Protein AF-A0ABC9Z1T9-F1 (afdb_monomer)

Secondary structure (DSSP, 8-state):
-EEEEEEETTEEEEEPHHHHHHTT--HHHHHHHHHHHTHHHHHHHHHH--TTSGGG-EEEE-TTS-S-GGGGGGSTTHHHHHHHHHTS-EEEE--BTTEEEEEE-S-HHHHHHHHHHHHHHHHH-SSB-----EEE-TTS-EEE----TTSTTHHHHHHHHHHHHHHHHHHHHHHHHHTTS-------S--EEEEEPPP-

Sequence (200 aa):
METLVVDHPTSMQRVHPSQLAEWGVDAETVYATARADLTGLALDSVARYDPGAKGGLLHIPDTDGNQYAGALPLVDGWLAGIGRKAGARPIVFVAENVGVLAGAEFSEQHVLHLVNAARERFDNAVREVSPVPYTLDDAGRLVPYRVPRNHLAWKEIRAAEALLTANVYGQQYGYLRGSRSTYYGFRQPVSWLSGLRTRP

Structure (mmCIF, N/CA/C/O backbone):
data_AF-A0ABC9Z1T9-F1
#
_entry.id   AF-A0ABC9Z1T9-F1
#
loop_
_atom_site.group_PDB
_atom_site.id
_atom_site.type_symbol
_atom_site.label_atom_id
_atom_site.label_alt_id
_atom_site.label_comp_id
_atom_site.label_asym_id
_atom_site.label_entity_id
_atom_site.label_seq_id
_atom_site.pdbx_PDB_ins_code
_atom_site.Cartn_x
_atom_site.Cartn_y
_atom_site.Cartn_z
_atom_site.occupancy
_atom_site.B_iso_or_equiv
_atom_site.auth_seq_id
_atom_site.auth_comp_id
_atom_site.auth_asym_id
_atom_site.auth_atom_id
_atom_site.pdbx_PDB_model_num
ATOM 1 N N . MET A 1 1 ? -1.258 -8.826 12.713 1.00 51.34 1 MET A N 1
ATOM 2 C CA . MET A 1 1 ? -2.533 -8.817 13.456 1.00 51.34 1 MET A CA 1
ATOM 3 C C . MET A 1 1 ? -3.226 -7.502 13.133 1.00 5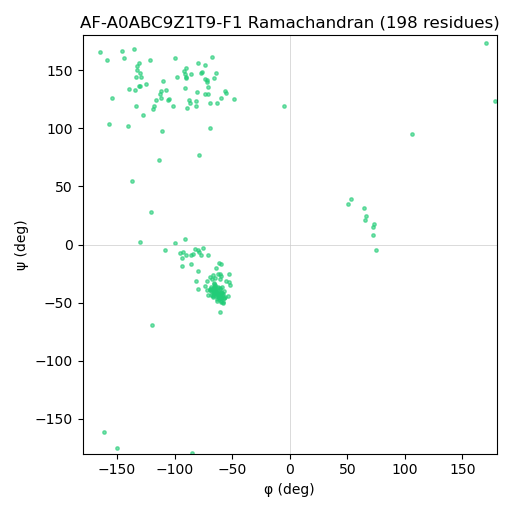1.34 1 MET A C 1
ATOM 5 O O . MET A 1 1 ? -2.529 -6.500 13.012 1.00 51.34 1 MET A O 1
ATOM 9 N N . GLU A 1 2 ? -4.526 -7.542 12.860 1.00 65.25 2 GLU A N 1
ATOM 10 C CA . GLU A 1 2 ? -5.374 -6.370 12.594 1.00 65.25 2 GLU A CA 1
ATOM 11 C C . GLU A 1 2 ? -5.973 -5.868 13.922 1.00 65.25 2 GLU A C 1
ATOM 13 O O . GLU A 1 2 ? -6.122 -6.637 14.872 1.00 65.25 2 GLU A O 1
ATOM 18 N N . THR A 1 3 ? -6.263 -4.576 14.025 1.00 69.31 3 THR A N 1
ATOM 19 C CA . THR A 1 3 ? -6.855 -3.890 15.181 1.00 69.31 3 THR A CA 1
ATOM 20 C C . THR A 1 3 ? -8.032 -3.044 14.729 1.00 69.31 3 THR A C 1
ATOM 22 O O . THR A 1 3 ? -7.989 -2.295 13.763 1.00 69.31 3 THR A O 1
ATOM 25 N N . LEU A 1 4 ? -9.100 -3.113 15.501 1.00 72.56 4 LEU A N 1
ATOM 26 C CA . LEU A 1 4 ? -10.292 -2.330 15.238 1.00 72.56 4 LEU A CA 1
ATOM 27 C C . LEU A 1 4 ? -10.215 -0.988 15.952 1.00 72.56 4 LEU A C 1
ATOM 29 O O . LEU A 1 4 ? -9.714 -0.892 17.080 1.00 72.56 4 LEU A O 1
ATOM 33 N N . VAL A 1 5 ? -10.727 0.040 15.287 1.00 74.00 5 VAL A N 1
ATOM 34 C CA . VAL A 1 5 ? -10.932 1.370 15.852 1.00 74.00 5 VAL A CA 1
ATOM 35 C C . VAL A 1 5 ? -12.386 1.751 15.664 1.00 74.00 5 VAL A C 1
ATOM 37 O O . VAL A 1 5 ? -12.978 1.506 14.619 1.00 74.00 5 VAL A O 1
ATOM 40 N N . VAL A 1 6 ? -12.964 2.351 16.693 1.00 76.94 6 VAL A N 1
ATOM 41 C CA . VAL A 1 6 ? -14.268 2.998 16.601 1.00 76.94 6 VAL A CA 1
ATOM 42 C C . VAL A 1 6 ? -14.062 4.490 16.785 1.00 76.94 6 VAL A C 1
ATOM 44 O O . VAL A 1 6 ? -13.408 4.921 17.743 1.00 76.94 6 VAL A O 1
ATOM 47 N N . ASP A 1 7 ? -14.630 5.254 15.859 1.00 76.25 7 ASP A N 1
ATOM 48 C CA . ASP A 1 7 ? -14.704 6.703 15.954 1.00 76.25 7 ASP A CA 1
ATOM 49 C C . ASP A 1 7 ? -15.873 7.103 16.840 1.00 76.25 7 ASP A C 1
ATOM 51 O O . ASP A 1 7 ? -17.030 6.773 16.580 1.00 76.25 7 ASP A O 1
ATOM 55 N N . HIS A 1 8 ? -15.557 7.866 17.875 1.00 74.94 8 HIS A N 1
ATOM 56 C CA . HIS A 1 8 ? -16.511 8.641 18.650 1.00 74.94 8 HIS A CA 1
ATOM 57 C C . HIS A 1 8 ? -16.472 10.099 18.178 1.00 74.94 8 HIS A C 1
ATOM 59 O O . HIS A 1 8 ? -15.458 10.538 17.632 1.00 74.94 8 HIS A O 1
ATOM 65 N N . PRO A 1 9 ? -17.515 10.908 18.449 1.00 73.00 9 PRO A N 1
ATOM 66 C CA . PRO A 1 9 ? -17.590 12.296 17.978 1.00 73.00 9 PRO A CA 1
ATOM 67 C C . PRO A 1 9 ? -16.376 13.174 18.316 1.00 73.00 9 PRO A C 1
ATOM 69 O O . PRO A 1 9 ? -16.122 14.164 17.637 1.00 73.00 9 PRO A O 1
ATOM 72 N N . THR A 1 10 ? -15.642 12.838 19.379 1.00 71.06 10 THR A N 1
ATOM 73 C CA . THR A 1 10 ? -14.489 13.606 19.869 1.00 71.06 10 THR A CA 1
ATOM 74 C C . THR A 1 10 ? -13.238 12.761 20.108 1.00 71.06 10 THR A C 1
ATOM 76 O O . THR A 1 10 ? -12.237 13.287 20.594 1.00 71.06 10 THR A O 1
ATOM 79 N N . SER A 1 11 ? -13.267 11.454 19.830 1.00 72.31 11 SER A N 1
ATOM 80 C CA . SER A 1 11 ? -12.132 10.575 20.135 1.00 72.31 11 SER A CA 1
ATOM 81 C C . SER A 1 11 ? -12.130 9.298 19.306 1.00 72.31 11 SER A C 1
ATOM 83 O O . SER A 1 11 ? -13.164 8.860 18.825 1.00 72.31 11 SER A O 1
ATOM 85 N N . MET A 1 12 ? -10.965 8.669 19.191 1.00 74.50 12 MET A N 1
ATOM 86 C CA . MET A 1 12 ? -10.821 7.343 18.596 1.00 74.50 12 MET A CA 1
ATOM 87 C C . MET A 1 12 ? -10.539 6.315 19.685 1.00 74.50 12 MET A C 1
ATOM 89 O O . MET A 1 12 ? -9.648 6.511 20.520 1.00 74.50 12 MET A O 1
ATOM 93 N N . GLN A 1 13 ? -11.243 5.188 19.653 1.00 78.12 13 GLN A N 1
ATOM 94 C CA . GLN A 1 13 ? -11.043 4.095 20.596 1.00 78.12 13 GLN A CA 1
ATOM 95 C C . GLN A 1 13 ? -10.561 2.839 19.875 1.00 78.12 13 GLN A C 1
ATOM 97 O O . GLN A 1 13 ? -11.238 2.310 19.001 1.00 78.12 13 GLN A O 1
ATOM 102 N N . ARG A 1 14 ? -9.415 2.299 20.305 1.00 76.19 14 ARG A N 1
ATOM 103 C CA . ARG A 1 14 ? -9.002 0.942 19.924 1.00 76.19 14 ARG A CA 1
ATOM 104 C C . ARG A 1 14 ? -9.895 -0.082 20.614 1.00 76.19 14 ARG A C 1
ATOM 106 O O . ARG A 1 14 ? -10.022 -0.043 21.838 1.00 76.19 14 ARG A O 1
ATOM 113 N N . VAL A 1 15 ? -10.441 -1.014 19.845 1.00 76.75 15 VAL A N 1
ATOM 114 C CA . VAL A 1 15 ? -11.305 -2.074 20.365 1.00 76.75 15 VAL A CA 1
ATOM 115 C C . VAL A 1 15 ? -10.454 -3.257 20.812 1.00 76.75 15 VAL A C 1
ATOM 117 O O . VAL A 1 15 ? -9.644 -3.791 20.050 1.00 76.75 15 VAL A O 1
ATOM 120 N N . HIS A 1 16 ? -10.624 -3.660 22.069 1.00 79.06 16 HIS A N 1
ATOM 121 C CA . HIS A 1 16 ? -10.032 -4.889 22.592 1.00 79.06 16 HIS A CA 1
ATOM 122 C C . HIS A 1 16 ? -10.953 -6.085 22.287 1.00 79.06 16 HIS A C 1
ATOM 124 O O . HIS A 1 16 ? -12.170 -5.919 22.353 1.00 79.06 16 HIS A O 1
ATOM 130 N N . PRO A 1 17 ? -10.435 -7.304 22.029 1.00 74.94 17 PRO A N 1
ATOM 131 C CA . PRO A 1 17 ? -11.278 -8.472 21.751 1.00 74.94 17 PRO A CA 1
ATOM 132 C C . PRO A 1 17 ? -12.370 -8.747 22.798 1.00 74.94 17 PRO A C 1
ATOM 134 O O . PRO A 1 17 ? -13.454 -9.196 22.447 1.00 74.94 17 PRO A O 1
ATOM 137 N N . SER A 1 18 ? -12.127 -8.428 24.074 1.00 77.06 18 SER A N 1
ATOM 138 C CA . SER A 1 18 ? -13.144 -8.566 25.131 1.00 77.06 18 SER A CA 1
ATOM 139 C C . SER A 1 18 ? -14.353 -7.639 24.946 1.00 77.06 18 SER A C 1
ATOM 141 O O . SER A 1 18 ? -15.452 -8.013 25.330 1.00 77.06 18 SER A O 1
ATOM 143 N N . GLN A 1 19 ? -14.179 -6.471 24.320 1.00 79.19 19 GLN A N 1
ATOM 144 C CA . GLN A 1 19 ? -15.278 -5.537 24.043 1.00 79.19 19 GLN A CA 1
ATOM 145 C C . GLN A 1 19 ? -16.198 -6.055 22.935 1.00 79.19 19 GLN A C 1
ATOM 147 O O . GLN A 1 19 ? -17.398 -5.820 22.979 1.00 79.19 19 GLN A O 1
ATOM 152 N N . LEU A 1 20 ? -15.661 -6.816 21.974 1.00 82.19 20 LEU A N 1
ATOM 153 C CA . LEU A 1 20 ? -16.480 -7.474 20.950 1.00 82.19 20 LEU A CA 1
ATOM 154 C C . LEU A 1 20 ? -17.423 -8.505 21.579 1.00 82.19 20 LEU A C 1
ATOM 156 O O . LEU A 1 20 ? -18.600 -8.561 21.233 1.00 82.19 20 LEU A O 1
ATOM 160 N N . ALA A 1 21 ? -16.919 -9.260 22.562 1.00 80.12 21 ALA A N 1
ATOM 161 C CA . ALA A 1 21 ? -17.731 -10.197 23.331 1.00 80.12 21 ALA A CA 1
ATOM 162 C C . ALA A 1 21 ? -18.816 -9.479 24.155 1.00 80.12 21 ALA A C 1
ATOM 164 O O . ALA A 1 21 ? -19.952 -9.942 24.183 1.00 80.12 21 ALA A O 1
ATOM 165 N N . GLU A 1 22 ? -18.498 -8.336 24.775 1.00 83.94 22 GLU A N 1
ATOM 166 C CA . GLU A 1 22 ? -19.478 -7.500 25.491 1.00 83.94 22 GLU A CA 1
ATOM 167 C C . GLU A 1 22 ? -20.579 -6.960 24.566 1.00 83.94 22 GLU A C 1
ATOM 169 O O . GLU A 1 22 ? -21.743 -6.904 24.956 1.00 83.94 22 GLU A O 1
ATOM 174 N N . TRP A 1 23 ? -20.228 -6.596 23.332 1.00 84.81 23 TRP A N 1
ATOM 175 C CA . TRP A 1 23 ? -21.175 -6.144 22.308 1.00 84.81 23 TRP A CA 1
ATOM 176 C C . TRP A 1 23 ? -21.935 -7.293 21.631 1.00 84.81 23 TRP A C 1
ATOM 178 O O . TRP A 1 23 ? -22.844 -7.040 20.843 1.00 84.81 23 TRP A O 1
ATOM 188 N N . GLY A 1 24 ? -21.578 -8.548 21.923 1.00 84.44 24 GLY A N 1
ATOM 189 C CA . GLY A 1 24 ? -22.197 -9.729 21.324 1.00 84.44 24 GLY A CA 1
ATOM 190 C C . GLY A 1 24 ? -21.937 -9.869 19.822 1.00 84.44 24 GLY A C 1
ATOM 191 O O . GLY A 1 24 ? -22.737 -10.495 19.129 1.00 84.44 24 GLY A O 1
ATOM 192 N N . VAL A 1 25 ? -20.850 -9.283 19.310 1.00 85.88 25 VAL A N 1
ATOM 193 C CA . VAL A 1 25 ? -20.492 -9.316 17.885 1.00 85.88 25 VAL A CA 1
ATOM 194 C C . VAL A 1 25 ? -19.257 -10.171 17.641 1.00 85.88 25 VAL A C 1
ATOM 196 O O . VAL A 1 25 ? -18.287 -10.154 18.399 1.00 85.88 25 VAL A O 1
ATOM 199 N N . ASP A 1 26 ? -19.295 -10.919 16.545 1.00 85.75 26 ASP A N 1
ATOM 200 C CA . ASP A 1 26 ? -18.162 -11.700 16.070 1.00 85.75 26 ASP A CA 1
ATOM 201 C C . ASP A 1 26 ? -17.081 -10.789 15.456 1.00 85.75 26 ASP A C 1
ATOM 203 O O . ASP A 1 26 ? -17.368 -9.808 14.769 1.00 85.75 26 ASP A O 1
ATOM 207 N N . ALA A 1 27 ? -15.816 -11.134 15.696 1.00 81.38 27 ALA A N 1
ATOM 208 C CA . ALA A 1 27 ? -14.683 -10.366 15.205 1.00 81.38 27 ALA A CA 1
ATOM 209 C C . ALA A 1 27 ? -14.598 -10.362 13.674 1.00 81.38 27 ALA A C 1
ATOM 211 O O . ALA A 1 27 ? -14.287 -9.320 13.101 1.00 81.38 27 ALA A O 1
ATOM 212 N N . GLU A 1 28 ? -14.884 -11.484 13.007 1.00 84.06 28 GLU A N 1
ATOM 213 C CA . GLU A 1 28 ? -14.819 -11.577 11.544 1.00 84.06 28 GLU A CA 1
ATOM 214 C C . GLU A 1 28 ? -15.810 -10.612 10.881 1.00 84.06 28 GLU A C 1
ATOM 216 O O . GLU A 1 28 ? -15.429 -9.836 10.005 1.00 84.06 28 GLU A O 1
ATOM 221 N N . THR A 1 29 ? -17.043 -10.569 11.379 1.00 84.94 29 THR A N 1
ATOM 222 C CA . THR A 1 29 ? -18.105 -9.647 10.956 1.00 84.94 29 THR A CA 1
ATOM 223 C C . THR A 1 29 ? -17.682 -8.188 11.121 1.00 84.94 29 THR A C 1
ATOM 225 O O . THR A 1 29 ? -17.911 -7.349 10.246 1.00 84.94 29 THR A O 1
ATOM 228 N N . VAL A 1 30 ? -17.035 -7.871 12.240 1.00 85.00 30 VAL A N 1
ATOM 229 C CA . VAL A 1 30 ? -16.601 -6.512 12.576 1.00 85.00 30 VAL A CA 1
ATOM 230 C C . VAL A 1 30 ? -15.441 -6.075 11.671 1.00 85.00 30 VAL A C 1
ATOM 232 O O . VAL A 1 30 ? -15.485 -4.978 11.113 1.00 85.00 30 VAL A O 1
ATOM 235 N N . TYR A 1 31 ? -14.454 -6.942 11.422 1.00 84.69 31 TYR A N 1
ATOM 236 C CA . TYR A 1 31 ? -13.395 -6.676 10.438 1.00 84.69 31 TYR A CA 1
ATOM 237 C C . TYR A 1 31 ? -13.947 -6.550 9.014 1.00 84.69 31 TYR A C 1
ATOM 239 O O . TYR A 1 31 ? -13.559 -5.636 8.287 1.00 84.69 31 TYR A O 1
ATOM 247 N N . ALA A 1 32 ? -14.875 -7.423 8.616 1.00 85.50 32 ALA A N 1
ATOM 248 C CA . ALA A 1 32 ? -15.512 -7.363 7.304 1.00 85.50 32 ALA A CA 1
ATOM 249 C C . ALA A 1 32 ? -16.260 -6.039 7.103 1.00 85.50 32 ALA A C 1
ATOM 251 O O . ALA A 1 32 ? -16.126 -5.409 6.054 1.00 85.50 32 ALA A O 1
ATOM 252 N N . THR A 1 33 ? -16.979 -5.571 8.126 1.00 86.62 33 THR A N 1
ATOM 253 C CA . THR A 1 33 ? -17.688 -4.286 8.064 1.00 86.62 33 THR A CA 1
ATOM 254 C C . THR A 1 33 ? -16.713 -3.114 7.990 1.00 86.62 33 THR A C 1
ATOM 256 O O . THR A 1 33 ? -16.879 -2.232 7.154 1.00 86.62 33 THR A O 1
ATOM 259 N N . ALA A 1 34 ? -15.640 -3.136 8.784 1.00 85.12 34 ALA A N 1
ATOM 260 C CA . ALA A 1 34 ? -14.632 -2.082 8.744 1.00 85.12 34 ALA A CA 1
ATOM 261 C C . ALA A 1 34 ? -13.925 -1.991 7.376 1.00 85.12 34 ALA A C 1
ATOM 263 O O . ALA A 1 34 ? -13.635 -0.903 6.883 1.00 85.12 34 ALA A O 1
ATOM 264 N N . ARG A 1 35 ? -13.685 -3.128 6.710 1.00 86.06 35 ARG A N 1
ATOM 265 C CA . ARG A 1 35 ? -13.177 -3.145 5.326 1.00 86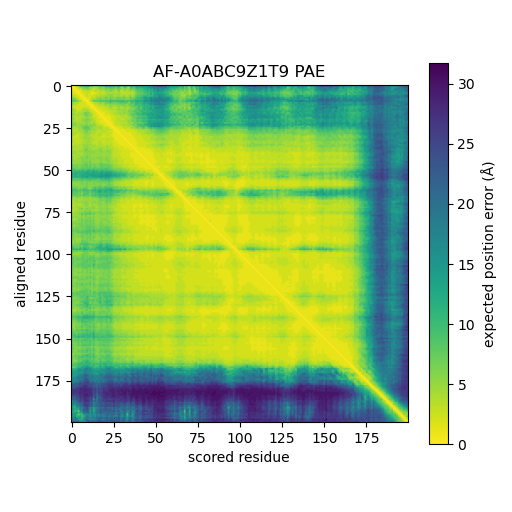.06 35 ARG A CA 1
ATOM 266 C C . ARG A 1 35 ? -14.222 -2.643 4.332 1.00 86.06 35 ARG A C 1
ATOM 268 O O . ARG A 1 35 ? -13.872 -1.922 3.399 1.00 86.06 35 ARG A O 1
ATOM 275 N N . ALA A 1 36 ? -15.495 -2.986 4.534 1.00 87.69 36 ALA A N 1
ATOM 276 C CA . ALA A 1 36 ? -16.587 -2.511 3.692 1.00 87.69 36 ALA A CA 1
ATOM 277 C C . ALA A 1 36 ? -16.709 -0.977 3.727 1.00 87.69 36 ALA A C 1
ATOM 279 O O . ALA A 1 36 ? -16.882 -0.371 2.665 1.00 87.69 36 ALA A O 1
ATOM 280 N N . ASP A 1 37 ? -16.505 -0.347 4.888 1.00 87.38 37 ASP A N 1
ATOM 281 C CA . ASP A 1 37 ? -16.503 1.116 5.054 1.00 87.38 37 ASP A CA 1
ATOM 282 C C . ASP A 1 37 ? -15.430 1.815 4.192 1.00 87.38 37 ASP A C 1
ATOM 284 O O . ASP A 1 37 ? -15.615 2.956 3.758 1.00 87.38 37 ASP A O 1
ATOM 288 N N . LEU A 1 38 ? -14.337 1.118 3.864 1.00 90.25 38 LEU A N 1
ATOM 289 C CA . LEU A 1 38 ? -13.256 1.623 3.011 1.00 90.25 38 LEU A CA 1
ATOM 290 C C . LEU A 1 38 ? -13.509 1.422 1.509 1.00 90.25 38 LEU A C 1
ATOM 292 O O . LEU A 1 38 ? -12.771 1.973 0.688 1.00 90.25 38 LEU A O 1
ATOM 296 N N . THR A 1 39 ? -14.549 0.678 1.118 1.00 91.25 39 THR A N 1
ATOM 297 C CA . THR A 1 39 ? -14.811 0.312 -0.289 1.00 91.25 39 THR A CA 1
ATOM 298 C C . THR A 1 39 ? -14.930 1.538 -1.191 1.00 91.25 39 THR A C 1
ATOM 300 O O . THR A 1 39 ? -14.403 1.540 -2.302 1.00 91.25 39 THR A O 1
ATOM 303 N N . GLY A 1 40 ? -15.579 2.605 -0.714 1.00 92.25 40 GLY A N 1
ATOM 304 C CA . GLY A 1 40 ? -15.721 3.848 -1.474 1.00 92.25 40 GLY A CA 1
ATOM 305 C C . GLY A 1 40 ? -14.367 4.467 -1.830 1.00 92.25 40 GLY A C 1
ATOM 306 O O . GLY A 1 40 ? -14.111 4.751 -2.999 1.00 92.25 40 GLY A O 1
ATOM 307 N N . LEU A 1 41 ? -13.474 4.600 -0.842 1.00 93.31 41 LEU A N 1
ATOM 308 C CA . LEU A 1 41 ? -12.115 5.113 -1.038 1.00 93.31 41 LEU A CA 1
ATOM 309 C C . LEU A 1 41 ? -11.273 4.169 -1.911 1.00 93.31 41 LEU A C 1
ATOM 311 O O . LEU A 1 41 ? -10.488 4.615 -2.751 1.00 93.31 41 LEU A O 1
ATOM 315 N N . ALA A 1 42 ? -11.448 2.858 -1.752 1.00 94.69 42 ALA A N 1
ATOM 316 C CA . ALA A 1 42 ? -10.751 1.863 -2.555 1.00 94.69 42 ALA A CA 1
ATOM 317 C C . ALA A 1 42 ? -11.127 1.965 -4.045 1.00 94.69 42 ALA A C 1
ATOM 319 O O . ALA A 1 42 ? -10.245 2.034 -4.901 1.00 94.69 42 ALA A O 1
ATOM 320 N N . LEU A 1 43 ? -12.421 2.027 -4.364 1.00 95.12 43 LEU A N 1
ATOM 321 C CA . LEU A 1 43 ? -12.905 2.151 -5.743 1.00 95.12 43 LEU A CA 1
ATOM 322 C C . LEU A 1 43 ? -12.454 3.461 -6.386 1.00 95.12 43 LEU A C 1
ATOM 324 O O . LEU A 1 43 ? -11.951 3.470 -7.510 1.00 95.12 43 LEU A O 1
ATOM 328 N N . ASP A 1 44 ? -12.608 4.562 -5.661 1.00 95.50 44 ASP A N 1
ATOM 329 C CA . ASP A 1 44 ? -12.227 5.883 -6.135 1.00 95.50 44 ASP A CA 1
ATOM 330 C C . ASP A 1 44 ? -10.704 6.000 -6.353 1.00 95.50 44 ASP A C 1
ATOM 332 O O . ASP A 1 44 ? -10.266 6.486 -7.397 1.00 95.50 44 ASP A O 1
ATOM 336 N N . SER A 1 45 ? -9.876 5.466 -5.453 1.00 95.44 45 SER A N 1
ATOM 337 C CA . SER A 1 45 ? -8.419 5.481 -5.636 1.00 95.44 45 SER A CA 1
ATOM 338 C C . SER A 1 45 ? -7.956 4.644 -6.834 1.00 95.44 45 SER A C 1
ATOM 340 O O . SER A 1 45 ? -7.098 5.096 -7.597 1.00 95.44 45 SER A O 1
ATOM 342 N N . VAL A 1 46 ? -8.568 3.481 -7.083 1.00 96.88 46 VAL A N 1
ATOM 343 C CA . VAL A 1 46 ? -8.326 2.692 -8.306 1.00 96.88 46 VAL A CA 1
ATOM 344 C C . VAL A 1 46 ? -8.772 3.464 -9.555 1.00 96.88 46 VAL A C 1
ATOM 346 O O . VAL A 1 46 ? -8.070 3.475 -10.574 1.00 96.88 46 VAL A O 1
ATOM 349 N N . ALA A 1 47 ? -9.908 4.161 -9.497 1.00 95.56 47 ALA A N 1
ATOM 350 C CA . ALA A 1 47 ? -10.399 4.986 -10.600 1.00 95.56 47 ALA A CA 1
ATOM 351 C C . ALA A 1 47 ? -9.468 6.172 -10.909 1.00 95.56 47 ALA A C 1
ATOM 353 O O . ALA A 1 47 ? -9.262 6.486 -12.082 1.00 95.56 47 ALA A O 1
ATOM 354 N N . ARG A 1 48 ? -8.839 6.773 -9.895 1.00 94.06 48 ARG A N 1
ATOM 355 C CA . ARG A 1 48 ? -7.869 7.872 -10.050 1.00 94.06 48 ARG A CA 1
ATOM 356 C C . ARG A 1 48 ? -6.467 7.427 -10.447 1.00 94.06 48 ARG A C 1
ATOM 358 O O . ARG A 1 48 ? -5.710 8.248 -10.955 1.00 94.06 48 ARG A O 1
ATOM 365 N N . TYR A 1 49 ? -6.094 6.175 -10.183 1.00 96.25 49 TYR A N 1
ATOM 366 C CA . TYR A 1 49 ? -4.748 5.703 -10.491 1.00 96.25 49 TYR A CA 1
ATOM 367 C C . TYR A 1 49 ? -4.459 5.825 -11.989 1.00 96.25 49 TYR A C 1
ATOM 369 O O . TYR A 1 49 ? -5.215 5.304 -12.799 1.00 96.25 49 TYR A O 1
ATOM 377 N N . ASP A 1 50 ? -3.380 6.490 -12.370 1.00 94.25 50 ASP A N 1
ATOM 378 C CA . ASP A 1 50 ? -2.955 6.585 -13.764 1.00 94.25 50 ASP A CA 1
ATOM 379 C C . ASP A 1 50 ? -1.486 6.145 -13.855 1.00 94.25 50 ASP A C 1
ATOM 381 O O . ASP A 1 50 ? -0.616 6.846 -13.333 1.00 94.25 50 ASP A O 1
ATOM 385 N N . PRO A 1 51 ? -1.198 4.994 -14.494 1.00 92.56 51 PRO A N 1
ATOM 386 C CA . PRO A 1 51 ? 0.161 4.495 -14.705 1.00 92.56 51 PRO A CA 1
ATOM 387 C C . PRO A 1 51 ? 1.094 5.487 -15.409 1.00 92.56 51 PRO A C 1
ATOM 389 O O . PRO A 1 51 ? 2.298 5.478 -15.153 1.00 92.56 51 PRO A O 1
ATOM 392 N N . GLY A 1 52 ? 0.556 6.333 -16.293 1.00 90.50 52 GLY A N 1
ATOM 393 C CA . GLY A 1 52 ? 1.324 7.318 -17.054 1.00 90.50 52 GLY A CA 1
ATOM 394 C C . GLY A 1 52 ? 1.537 8.639 -16.314 1.00 90.50 52 GLY A C 1
ATOM 395 O O . GLY A 1 52 ? 2.425 9.413 -16.674 1.00 90.50 52 GLY A O 1
ATOM 396 N N . ALA A 1 53 ? 0.759 8.910 -15.265 1.00 88.94 53 ALA A N 1
ATOM 397 C CA . ALA A 1 53 ? 0.856 10.149 -14.506 1.00 88.94 53 ALA A CA 1
ATOM 398 C C . ALA A 1 53 ? 1.812 10.019 -13.318 1.00 88.94 53 ALA A C 1
ATOM 400 O O . ALA A 1 53 ? 1.929 8.967 -12.694 1.00 88.94 53 ALA A O 1
ATOM 401 N N . LYS A 1 54 ? 2.466 11.133 -12.958 1.00 84.69 54 LYS A N 1
ATOM 402 C CA . LYS A 1 54 ? 3.267 11.270 -11.723 1.00 84.69 54 LYS A CA 1
ATOM 403 C C . LYS A 1 54 ? 4.294 10.142 -11.524 1.00 84.69 54 LYS A C 1
ATOM 405 O O . LYS A 1 54 ? 4.531 9.709 -10.402 1.00 84.69 54 LYS A O 1
ATOM 410 N N . GLY A 1 55 ? 4.877 9.646 -12.617 1.00 85.88 55 GLY A N 1
ATOM 411 C CA . GLY A 1 55 ? 5.826 8.534 -12.571 1.00 85.88 55 GLY A CA 1
ATOM 412 C C . GLY A 1 55 ? 5.205 7.219 -12.090 1.00 85.88 55 GLY A C 1
ATOM 413 O O . GLY A 1 55 ? 5.886 6.450 -11.423 1.00 85.88 55 GLY A O 1
ATOM 414 N N . GLY A 1 56 ? 3.920 6.968 -12.359 1.00 89.69 56 GLY A N 1
ATOM 415 C CA . GLY A 1 56 ? 3.243 5.722 -11.989 1.00 89.69 56 GLY A CA 1
ATOM 416 C C . GLY A 1 56 ? 2.967 5.565 -10.493 1.00 89.69 56 GLY A C 1
ATOM 417 O O . GLY A 1 56 ? 2.693 4.451 -10.038 1.00 89.69 56 GLY A O 1
ATOM 418 N N . LEU A 1 57 ? 3.069 6.663 -9.740 1.00 94.25 57 LEU A N 1
ATOM 419 C CA . LEU A 1 57 ? 2.940 6.724 -8.291 1.00 94.25 57 LEU A CA 1
ATOM 420 C C . LEU A 1 57 ? 1.591 7.326 -7.886 1.00 94.25 57 LEU A C 1
ATOM 422 O O . LEU A 1 57 ? 1.256 8.458 -8.243 1.00 94.25 57 LEU A O 1
ATOM 426 N N . LEU A 1 58 ? 0.846 6.599 -7.060 1.00 95.81 58 LEU A N 1
ATOM 427 C CA . LEU A 1 58 ? -0.344 7.084 -6.378 1.00 95.81 58 LEU A CA 1
ATOM 428 C C . LEU A 1 58 ? -0.029 7.323 -4.908 1.00 95.81 58 LEU A C 1
ATOM 430 O O . LEU A 1 58 ? 0.379 6.412 -4.195 1.00 95.81 58 LEU A O 1
ATOM 434 N N . HIS A 1 59 ? -0.281 8.541 -4.445 1.00 94.88 59 HIS A N 1
ATOM 435 C CA . HIS A 1 59 ? -0.290 8.859 -3.025 1.00 94.88 59 HIS A CA 1
ATOM 436 C C . HIS A 1 59 ? -1.720 9.176 -2.596 1.00 94.88 59 HIS A C 1
ATOM 438 O O . HIS A 1 59 ? -2.361 10.042 -3.198 1.00 94.88 59 HIS A O 1
ATOM 444 N N . ILE A 1 60 ? -2.203 8.478 -1.571 1.00 94.56 60 ILE A N 1
ATOM 445 C CA . ILE A 1 60 ? -3.526 8.677 -0.979 1.00 94.56 60 ILE A CA 1
ATOM 446 C C . ILE A 1 60 ? -3.299 9.262 0.421 1.00 94.56 60 ILE A C 1
ATOM 448 O O . ILE A 1 60 ? -2.967 8.506 1.337 1.00 94.56 60 ILE A O 1
ATOM 452 N N . PRO A 1 61 ? -3.396 10.595 0.576 1.00 91.69 61 PRO A N 1
ATOM 453 C CA . PRO A 1 61 ? -3.162 11.251 1.854 1.00 91.69 61 PRO A CA 1
ATOM 454 C C . PRO A 1 61 ? -4.354 11.079 2.799 1.00 91.69 61 PRO A C 1
ATOM 456 O O . PRO A 1 61 ? -5.511 11.085 2.377 1.00 91.69 61 PRO A O 1
ATOM 459 N N . ASP A 1 62 ? -4.049 11.013 4.086 1.00 87.44 62 ASP A N 1
ATOM 460 C CA . ASP A 1 62 ? -4.981 10.946 5.209 1.00 87.44 62 ASP A CA 1
ATOM 461 C C . ASP A 1 62 ? -4.494 11.876 6.328 1.00 87.44 62 ASP A C 1
ATOM 463 O O . ASP A 1 62 ? -4.224 11.470 7.457 1.00 87.44 62 ASP A O 1
ATOM 467 N N . THR A 1 63 ? -4.285 13.144 5.972 1.00 79.88 63 THR A N 1
ATOM 468 C CA . THR A 1 63 ? -3.677 14.162 6.841 1.00 79.88 63 THR A CA 1
ATOM 469 C C . THR A 1 63 ? -4.490 14.454 8.100 1.00 79.88 63 THR A C 1
ATOM 471 O O . THR A 1 63 ? -3.920 14.904 9.090 1.00 79.88 63 THR A O 1
ATOM 474 N N . ASP A 1 64 ? -5.803 14.221 8.068 1.00 78.56 64 ASP A N 1
ATOM 475 C CA . ASP A 1 64 ? -6.699 14.364 9.216 1.00 78.56 64 ASP A CA 1
ATOM 476 C C . ASP A 1 64 ? -6.940 13.040 9.964 1.00 78.56 64 ASP A C 1
ATOM 478 O O . ASP A 1 64 ? -7.528 13.058 11.044 1.00 78.56 64 ASP A O 1
ATOM 482 N N . GLY A 1 65 ? -6.452 11.913 9.432 1.00 74.44 65 GLY A N 1
ATOM 483 C CA . GLY A 1 65 ? -6.574 10.579 10.021 1.00 74.44 65 GLY A CA 1
ATOM 484 C C . GLY A 1 65 ? -7.980 9.978 9.950 1.00 74.44 65 GLY A C 1
ATOM 485 O O . GLY A 1 65 ? -8.220 8.948 10.575 1.00 74.44 65 GLY A O 1
ATOM 486 N N . ASN A 1 66 ? -8.911 10.608 9.229 1.00 78.94 66 ASN A N 1
ATOM 487 C CA . ASN A 1 66 ? -10.325 10.219 9.196 1.00 78.94 66 ASN A CA 1
ATOM 488 C C . ASN A 1 66 ? -10.667 9.269 8.040 1.00 78.94 66 ASN A C 1
ATOM 490 O O . ASN A 1 66 ? -11.782 8.739 7.974 1.00 78.94 66 ASN A O 1
ATOM 494 N N . GLN A 1 67 ? -9.753 9.098 7.084 1.00 81.69 67 GLN A N 1
ATOM 495 C CA . GLN A 1 67 ? -9.970 8.254 5.909 1.00 81.69 67 GLN A CA 1
ATOM 496 C C . GLN A 1 67 ? -9.448 6.833 6.107 1.00 81.69 67 GLN A C 1
ATOM 498 O O . GLN A 1 67 ? -9.853 5.938 5.366 1.00 81.69 67 GLN A O 1
ATOM 503 N N . TYR A 1 68 ? -8.565 6.624 7.086 1.00 84.00 68 TYR A N 1
ATOM 504 C CA . TYR A 1 68 ? -7.898 5.354 7.351 1.00 84.00 68 TYR A CA 1
ATOM 505 C C . TYR A 1 68 ? -7.194 4.801 6.104 1.00 84.00 68 TYR A C 1
ATOM 507 O O . TYR A 1 68 ? -7.191 3.595 5.849 1.00 84.00 68 TYR A O 1
ATOM 515 N N . ALA A 1 69 ? -6.572 5.676 5.306 1.00 89.06 69 ALA A N 1
ATOM 516 C CA . ALA A 1 69 ? -6.017 5.297 4.002 1.00 89.06 69 ALA A CA 1
ATOM 517 C C . ALA A 1 69 ? -4.931 4.210 4.115 1.00 89.06 69 ALA A C 1
ATOM 519 O O . ALA 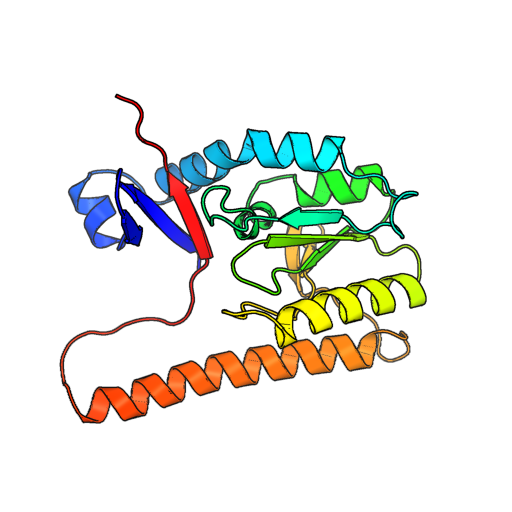A 1 69 ? -4.799 3.363 3.232 1.00 89.06 69 ALA A O 1
ATOM 520 N N . GLY A 1 70 ? -4.201 4.169 5.236 1.00 88.12 70 GLY A N 1
ATOM 521 C CA . GLY A 1 70 ? -3.223 3.118 5.541 1.00 88.12 70 GLY A CA 1
ATOM 522 C C . GLY A 1 70 ? -3.810 1.701 5.649 1.00 88.12 70 GLY A C 1
ATOM 523 O O . GLY A 1 70 ? -3.052 0.735 5.589 1.00 88.12 70 GLY A O 1
ATOM 524 N N . ALA A 1 71 ? -5.133 1.560 5.779 1.00 89.19 71 ALA A N 1
ATOM 525 C CA . ALA A 1 71 ? -5.839 0.279 5.831 1.00 89.19 71 ALA A CA 1
ATOM 526 C C . ALA A 1 71 ? -6.340 -0.208 4.461 1.00 89.19 71 ALA A C 1
ATOM 528 O O . ALA A 1 71 ? -6.768 -1.354 4.344 1.00 89.19 71 ALA A O 1
ATOM 529 N N . LEU A 1 72 ? -6.223 0.601 3.400 1.00 93.50 72 LEU A N 1
ATOM 530 C CA . LEU A 1 72 ? -6.580 0.197 2.033 1.00 93.50 72 LEU A CA 1
ATOM 531 C C . LEU A 1 72 ? -5.946 -1.127 1.559 1.00 93.50 72 LEU A C 1
ATOM 533 O O . LEU A 1 72 ? -6.642 -1.874 0.871 1.00 93.50 72 LEU A O 1
ATOM 537 N N . PRO A 1 73 ? -4.701 -1.497 1.939 1.00 93.62 73 PRO A N 1
ATOM 538 C CA . PRO A 1 73 ? -4.140 -2.808 1.598 1.00 93.62 73 PRO A CA 1
ATOM 539 C C . PRO A 1 73 ? -4.938 -4.011 2.123 1.00 93.62 73 PRO A C 1
ATOM 541 O O . PRO A 1 73 ? -4.713 -5.122 1.650 1.00 93.62 73 PRO A O 1
ATOM 544 N N . LEU A 1 74 ? -5.835 -3.808 3.095 1.00 90.00 74 LEU A N 1
ATOM 545 C CA . LEU A 1 74 ? -6.712 -4.837 3.661 1.00 90.00 74 LEU A CA 1
ATOM 546 C C . LEU A 1 74 ? -8.051 -4.956 2.917 1.00 90.00 74 LEU A C 1
ATOM 548 O O . LEU A 1 74 ? -8.818 -5.873 3.201 1.00 90.00 74 LEU A O 1
ATOM 552 N N . VAL A 1 75 ? -8.356 -4.033 2.000 1.00 92.44 75 VAL A N 1
ATOM 553 C CA . VAL A 1 75 ? -9.579 -4.079 1.195 1.00 92.44 75 VAL A CA 1
ATOM 554 C C . VAL A 1 75 ? -9.371 -5.032 0.025 1.00 92.44 75 VAL A C 1
ATOM 556 O O . VAL A 1 75 ? -8.512 -4.813 -0.837 1.00 92.44 75 VAL A O 1
ATOM 559 N N . ASP A 1 76 ? -10.188 -6.082 -0.020 1.00 90.06 76 ASP A N 1
ATOM 560 C CA . ASP A 1 76 ? -10.096 -7.117 -1.043 1.00 90.06 76 ASP A CA 1
ATOM 561 C C . ASP A 1 76 ? -10.171 -6.522 -2.455 1.00 90.06 76 ASP A C 1
ATOM 563 O O . ASP A 1 76 ? -11.037 -5.715 -2.797 1.00 90.06 76 ASP A O 1
ATOM 567 N N . GLY A 1 77 ? -9.220 -6.918 -3.299 1.00 93.38 77 GLY A N 1
ATOM 568 C CA . GLY A 1 77 ? -9.167 -6.499 -4.697 1.00 93.38 77 GLY A CA 1
ATOM 569 C C . GLY A 1 77 ? -8.691 -5.063 -4.947 1.00 93.38 77 GLY A C 1
ATOM 570 O O . GLY A 1 77 ? -8.484 -4.722 -6.113 1.00 93.38 77 GLY A O 1
ATOM 571 N N . TRP A 1 78 ? -8.446 -4.240 -3.919 1.00 96.75 78 TRP A N 1
ATOM 572 C CA . TRP A 1 78 ? -7.948 -2.870 -4.102 1.00 96.75 78 TRP A CA 1
ATOM 573 C C . TRP A 1 78 ? -6.582 -2.848 -4.802 1.00 96.75 78 TRP A C 1
ATOM 575 O O . TRP A 1 78 ? -6.451 -2.312 -5.906 1.00 96.75 78 TRP A O 1
ATOM 585 N N . LEU A 1 79 ? -5.577 -3.511 -4.218 1.00 97.69 79 LEU A N 1
ATOM 586 C CA . LEU A 1 79 ? -4.225 -3.542 -4.784 1.00 97.69 79 LEU A CA 1
ATOM 587 C C . LEU A 1 79 ? -4.191 -4.285 -6.131 1.00 97.69 79 LEU A C 1
ATOM 589 O O . LEU A 1 79 ? -3.476 -3.889 -7.051 1.00 97.69 79 LEU A O 1
ATOM 593 N N . 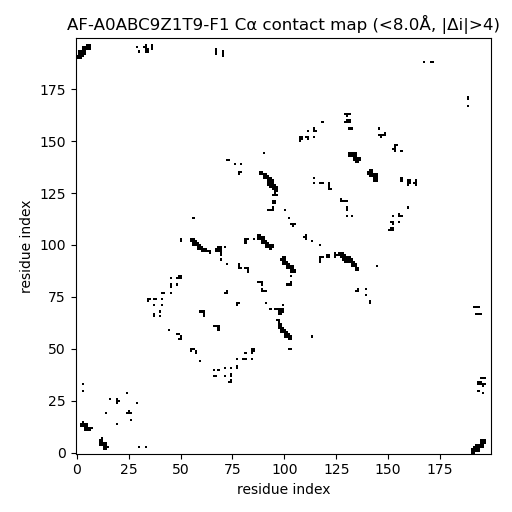ALA A 1 80 ? -5.031 -5.312 -6.291 1.00 97.56 80 ALA A N 1
ATOM 594 C CA . ALA A 1 80 ? -5.207 -6.004 -7.566 1.00 97.56 80 ALA A CA 1
ATOM 595 C C . ALA A 1 80 ? -5.819 -5.081 -8.634 1.00 97.56 80 ALA A C 1
ATOM 597 O O . ALA A 1 80 ? -5.468 -5.170 -9.807 1.00 97.56 80 ALA A O 1
ATOM 598 N N . GLY A 1 81 ? -6.718 -4.171 -8.249 1.00 97.19 81 GLY A N 1
ATOM 599 C CA . GLY A 1 81 ? -7.265 -3.124 -9.112 1.00 97.19 81 GLY A CA 1
ATOM 600 C C . GLY A 1 81 ? -6.185 -2.183 -9.642 1.00 97.19 81 GLY A C 1
ATOM 601 O O . GLY A 1 81 ? -6.144 -1.933 -10.847 1.00 97.19 81 GLY A O 1
ATOM 602 N N . ILE A 1 82 ? -5.270 -1.743 -8.772 1.00 97.94 82 ILE A N 1
ATOM 603 C CA . ILE A 1 82 ? -4.086 -0.961 -9.164 1.00 97.94 82 ILE A CA 1
ATOM 604 C C . ILE A 1 82 ? -3.243 -1.743 -10.179 1.00 97.94 82 ILE A C 1
ATOM 606 O O . ILE A 1 82 ? -2.960 -1.233 -11.262 1.00 97.94 82 ILE A O 1
ATOM 610 N N . GLY A 1 83 ? -2.923 -3.007 -9.881 1.00 97.31 83 GLY A N 1
ATOM 611 C CA . GLY A 1 83 ? -2.131 -3.868 -10.767 1.00 97.31 83 GLY A CA 1
ATOM 612 C C . GLY A 1 83 ? -2.778 -4.096 -12.134 1.00 97.31 83 GLY A C 1
ATOM 613 O O . GLY A 1 83 ? -2.120 -3.966 -13.164 1.00 97.31 83 GLY A O 1
ATOM 614 N N . ARG A 1 84 ? -4.094 -4.351 -12.169 1.00 97.25 84 ARG A N 1
ATOM 615 C CA . ARG A 1 84 ? -4.858 -4.502 -13.420 1.00 97.25 84 ARG A CA 1
ATOM 616 C C . ARG A 1 84 ? -4.798 -3.251 -14.286 1.00 97.25 84 ARG A C 1
ATOM 618 O O . ARG A 1 84 ? -4.661 -3.366 -15.498 1.00 97.25 84 ARG A O 1
ATOM 625 N N . LYS A 1 85 ? -4.893 -2.070 -13.677 1.00 96.38 85 LYS A N 1
ATOM 626 C CA . LYS A 1 85 ? -4.837 -0.801 -14.406 1.00 96.38 85 LYS A CA 1
ATOM 627 C C . LYS A 1 85 ? -3.423 -0.474 -14.889 1.00 96.38 85 LYS A C 1
ATOM 629 O O . LYS A 1 85 ? -3.272 0.053 -15.982 1.00 96.38 85 LYS A O 1
ATOM 634 N N . ALA A 1 86 ? -2.408 -0.830 -14.101 1.00 96.38 86 ALA A N 1
ATOM 635 C CA . ALA A 1 86 ? -0.999 -0.760 -14.483 1.00 96.38 86 ALA A CA 1
ATOM 636 C C . ALA A 1 86 ? -0.611 -1.756 -15.585 1.00 96.38 86 ALA A C 1
ATOM 638 O O . ALA A 1 86 ? 0.332 -1.498 -16.325 1.00 96.38 86 ALA A O 1
ATOM 639 N N . GLY A 1 87 ? -1.281 -2.909 -15.664 1.00 96.56 87 GLY A N 1
ATOM 640 C CA . GLY A 1 87 ? -0.800 -4.038 -16.462 1.00 96.56 87 GLY A CA 1
ATOM 641 C C . GLY A 1 87 ? 0.512 -4.631 -15.928 1.00 96.56 87 GLY A C 1
ATOM 642 O O . GLY A 1 87 ? 1.238 -5.278 -16.676 1.00 96.56 87 GLY A O 1
ATOM 643 N N . ALA A 1 88 ? 0.833 -4.398 -14.651 1.00 96.75 88 ALA A N 1
ATOM 644 C CA . ALA A 1 88 ? 2.075 -4.815 -14.007 1.00 96.75 88 ALA A CA 1
ATOM 645 C C . ALA A 1 88 ? 1.832 -5.182 -12.538 1.00 96.75 88 ALA A C 1
ATOM 647 O O . ALA A 1 88 ? 0.775 -4.889 -11.968 1.00 96.75 88 ALA A O 1
ATOM 648 N N . ARG A 1 89 ? 2.815 -5.835 -11.910 1.00 97.75 89 ARG A N 1
ATOM 649 C CA . ARG A 1 89 ? 2.711 -6.260 -10.512 1.00 97.75 89 ARG A CA 1
ATOM 650 C C . ARG A 1 89 ? 2.581 -5.033 -9.600 1.00 97.75 89 ARG A C 1
ATOM 652 O O . ARG A 1 89 ? 3.473 -4.188 -9.612 1.00 97.75 89 ARG A O 1
ATOM 659 N N . PRO A 1 90 ? 1.508 -4.911 -8.803 1.00 98.25 90 PRO A N 1
ATOM 660 C CA . PRO A 1 90 ? 1.315 -3.750 -7.950 1.00 98.25 90 PRO A CA 1
ATOM 661 C C . PRO A 1 90 ? 2.216 -3.813 -6.713 1.00 98.25 90 PRO A C 1
ATOM 663 O O . PRO A 1 90 ? 2.501 -4.893 -6.185 1.00 98.25 90 PRO A O 1
ATOM 666 N N . ILE A 1 91 ? 2.625 -2.645 -6.228 1.00 98.31 91 ILE A N 1
ATOM 667 C CA . ILE A 1 91 ? 3.442 -2.472 -5.027 1.00 98.31 91 ILE A CA 1
ATOM 668 C C . ILE A 1 91 ? 2.780 -1.410 -4.150 1.00 98.31 91 ILE A C 1
ATOM 670 O O . ILE A 1 91 ? 2.342 -0.376 -4.653 1.00 98.31 91 ILE A O 1
ATOM 674 N N . VAL A 1 92 ? 2.714 -1.649 -2.844 1.00 98.31 92 VAL A N 1
ATOM 675 C CA . VAL A 1 92 ? 2.162 -0.714 -1.860 1.00 98.31 92 VAL A CA 1
ATOM 676 C C . VAL A 1 92 ? 3.111 -0.505 -0.688 1.00 98.31 92 VAL A C 1
ATOM 678 O O . VAL A 1 92 ? 3.828 -1.419 -0.283 1.00 98.31 92 VAL A O 1
ATOM 681 N N . PHE A 1 93 ? 3.085 0.698 -0.124 1.00 97.06 93 PHE A N 1
ATOM 682 C CA . PHE A 1 93 ? 3.863 1.097 1.039 1.00 97.06 93 PHE A CA 1
ATOM 683 C C . PHE A 1 93 ? 2.969 1.844 2.024 1.00 97.06 93 PHE A C 1
ATOM 685 O O . PHE A 1 93 ? 2.262 2.780 1.645 1.00 97.06 93 PHE A O 1
ATOM 692 N N . VAL A 1 94 ? 3.062 1.474 3.299 1.00 94.56 94 VAL A N 1
ATOM 693 C CA . VAL A 1 94 ? 2.445 2.215 4.405 1.00 94.56 94 VAL A CA 1
ATOM 694 C C . VAL A 1 94 ? 3.564 2.792 5.266 1.00 94.56 94 VAL A C 1
ATOM 696 O O . VAL A 1 94 ? 3.889 2.272 6.332 1.00 94.56 94 VAL A O 1
ATOM 699 N N . ALA A 1 95 ? 4.218 3.823 4.728 1.00 90.62 95 ALA A N 1
ATOM 700 C CA . ALA A 1 95 ? 5.404 4.446 5.318 1.00 90.62 95 ALA A CA 1
ATOM 701 C C . ALA A 1 95 ? 5.090 5.206 6.614 1.00 90.62 95 ALA A C 1
ATOM 703 O O . ALA A 1 95 ? 5.863 5.161 7.569 1.00 90.62 95 ALA A O 1
ATOM 704 N N . GLU A 1 96 ? 3.928 5.848 6.659 1.00 87.69 96 GLU A N 1
ATOM 705 C CA . GLU A 1 96 ? 3.501 6.757 7.718 1.00 87.69 96 GLU A CA 1
ATOM 706 C C . GLU A 1 96 ? 2.057 6.476 8.141 1.00 87.69 96 GLU A C 1
ATOM 708 O O . GLU A 1 96 ? 1.327 5.730 7.488 1.00 87.69 96 GLU A O 1
ATOM 713 N N . ASN A 1 97 ? 1.631 7.070 9.254 1.00 82.56 97 ASN A N 1
ATOM 714 C CA . ASN A 1 97 ? 0.286 6.876 9.793 1.00 82.56 97 ASN A CA 1
ATOM 715 C C . ASN A 1 97 ? -0.808 7.708 9.098 1.00 82.56 97 ASN A C 1
ATOM 717 O O . ASN A 1 97 ? -1.969 7.559 9.463 1.00 82.56 97 ASN A O 1
ATOM 721 N N . VAL A 1 98 ? -0.444 8.591 8.162 1.00 84.94 98 VAL A N 1
ATOM 722 C CA . VAL A 1 98 ? -1.335 9.575 7.513 1.00 84.94 98 VAL A CA 1
ATOM 723 C C . VAL A 1 98 ? -1.406 9.405 5.994 1.00 84.94 98 VAL A C 1
ATOM 725 O O . VAL A 1 98 ? -1.637 10.362 5.257 1.00 84.94 98 VAL A O 1
ATOM 728 N N . GLY A 1 99 ? -1.202 8.191 5.488 1.00 90.06 99 GLY A N 1
ATOM 729 C CA . GLY A 1 99 ? -1.365 7.933 4.064 1.00 90.06 99 GLY A CA 1
ATOM 730 C C . GLY A 1 99 ? -0.883 6.565 3.617 1.00 90.06 99 GLY A C 1
ATOM 731 O O . GLY A 1 99 ? -0.274 5.804 4.369 1.00 90.06 99 GLY A O 1
ATOM 732 N N . VAL A 1 100 ? -1.159 6.265 2.352 1.00 94.88 100 VAL A N 1
ATOM 733 C CA . VAL A 1 100 ? -0.640 5.081 1.667 1.00 94.88 100 VAL A CA 1
ATOM 734 C C . VAL A 1 100 ? -0.101 5.460 0.295 1.00 94.88 100 VAL A C 1
ATOM 736 O O . VAL A 1 100 ? -0.630 6.334 -0.401 1.00 94.88 100 VAL A O 1
ATOM 739 N N . LEU A 1 101 ? 0.975 4.788 -0.094 1.00 96.25 101 LEU A N 1
ATOM 740 C CA . LEU A 1 101 ? 1.622 4.936 -1.386 1.00 96.25 101 LEU A CA 1
ATOM 741 C C . LEU A 1 101 ? 1.427 3.653 -2.190 1.00 96.25 101 LEU A C 1
ATOM 743 O O . LEU A 1 101 ? 1.698 2.571 -1.677 1.00 96.25 101 LEU A O 1
ATOM 747 N N . ALA A 1 102 ? 1.011 3.756 -3.445 1.00 97.38 102 ALA A N 1
ATOM 748 C CA . ALA A 1 102 ? 0.872 2.618 -4.344 1.00 97.38 102 ALA A CA 1
ATOM 749 C C . ALA A 1 102 ? 1.505 2.910 -5.709 1.00 97.38 102 ALA A C 1
ATOM 751 O O . ALA A 1 102 ? 1.543 4.049 -6.171 1.00 97.38 102 ALA A O 1
ATOM 752 N N . GLY A 1 103 ? 1.990 1.866 -6.364 1.00 97.19 103 GLY A N 1
ATOM 753 C CA . GLY A 1 103 ? 2.545 1.906 -7.711 1.00 97.19 103 GLY A CA 1
ATOM 754 C C . GLY A 1 103 ? 2.581 0.505 -8.309 1.00 97.19 103 GLY A C 1
ATOM 755 O O . GLY A 1 103 ? 1.902 -0.402 -7.821 1.00 97.19 103 GLY A O 1
ATOM 756 N N . ALA A 1 104 ? 3.383 0.313 -9.351 1.00 97.56 104 ALA A N 1
ATOM 757 C CA . ALA A 1 104 ? 3.567 -0.988 -9.979 1.00 97.56 104 ALA A CA 1
ATOM 758 C C . ALA A 1 104 ? 5.006 -1.187 -10.467 1.00 97.56 104 ALA A C 1
ATOM 760 O O . ALA A 1 104 ? 5.755 -0.231 -10.621 1.00 97.56 104 ALA A O 1
ATOM 761 N N . GLU A 1 105 ? 5.396 -2.435 -10.692 1.00 97.12 105 GLU A N 1
ATOM 762 C CA . GLU A 1 105 ? 6.719 -2.848 -11.160 1.00 97.12 105 GLU A CA 1
ATOM 763 C C . GLU A 1 105 ? 6.860 -2.633 -12.680 1.00 97.12 105 GLU A C 1
ATOM 765 O O . GLU A 1 105 ? 6.750 -3.578 -13.458 1.00 97.12 105 GLU A O 1
ATOM 770 N N . PHE A 1 106 ? 7.071 -1.390 -13.133 1.00 96.44 106 PHE A N 1
ATOM 771 C CA . PHE A 1 106 ? 7.281 -1.117 -14.569 1.00 96.44 106 PHE A CA 1
ATOM 772 C C . PHE A 1 106 ? 8.718 -1.385 -15.038 1.00 96.44 106 PHE A C 1
ATOM 774 O O . PHE A 1 106 ? 8.939 -1.738 -16.195 1.00 96.44 106 PHE A O 1
ATOM 781 N N . SER A 1 107 ? 9.704 -1.196 -14.158 1.00 97.12 107 SER A N 1
ATOM 782 C CA . SER A 1 107 ? 11.127 -1.468 -14.400 1.00 97.12 107 SER A CA 1
ATOM 783 C C . SER A 1 107 ? 11.904 -1.490 -13.081 1.00 97.12 107 SER A C 1
ATOM 785 O O . SER A 1 107 ? 11.421 -0.973 -12.071 1.00 97.12 107 SER A O 1
ATOM 787 N N . GLU A 1 108 ? 13.137 -2.010 -13.072 1.00 98.00 108 GLU A N 1
ATOM 788 C CA . GLU A 1 108 ? 13.957 -2.015 -11.851 1.00 98.00 108 GLU A CA 1
ATOM 789 C C . GLU A 1 108 ? 14.235 -0.598 -11.318 1.00 98.00 108 GLU A C 1
ATOM 791 O O . GLU A 1 108 ? 14.242 -0.372 -10.105 1.00 98.00 108 GLU A O 1
ATOM 796 N N . GLN A 1 109 ? 14.443 0.369 -12.222 1.00 97.56 109 GLN A N 1
ATOM 797 C CA . GLN A 1 109 ? 14.637 1.781 -11.880 1.00 97.56 109 GLN A CA 1
ATOM 798 C C . GLN A 1 109 ? 13.371 2.375 -11.269 1.00 97.56 109 GLN A C 1
ATOM 800 O O . GLN A 1 109 ? 13.447 3.156 -10.320 1.00 97.56 109 GLN A O 1
ATOM 805 N N . HIS A 1 110 ? 12.209 2.004 -11.805 1.00 97.00 110 HIS A N 1
ATOM 806 C CA . HIS A 1 110 ? 10.938 2.477 -11.288 1.00 97.00 110 HIS A CA 1
ATOM 807 C C . HIS A 1 110 ? 10.656 1.904 -9.899 1.00 97.00 110 HIS A C 1
ATOM 809 O O . HIS A 1 110 ? 10.339 2.665 -8.993 1.00 97.00 110 HIS A O 1
ATOM 815 N N . VAL A 1 111 ? 10.902 0.613 -9.673 1.00 98.19 111 VAL A N 1
ATOM 816 C CA . VAL A 1 111 ? 10.820 0.010 -8.332 1.00 98.19 111 VAL A CA 1
ATOM 817 C C . VAL A 1 111 ? 11.745 0.726 -7.348 1.00 98.19 111 VAL A C 1
ATOM 819 O O . VAL A 1 111 ? 11.318 1.054 -6.243 1.00 98.19 111 VAL A O 1
ATOM 822 N N . LEU A 1 112 ? 12.995 1.008 -7.733 1.00 97.88 112 LEU A N 1
ATOM 823 C CA . LEU A 1 112 ? 13.923 1.761 -6.884 1.00 97.88 112 LEU A CA 1
ATOM 824 C C . LEU A 1 112 ? 13.381 3.164 -6.564 1.00 97.88 112 LEU A C 1
ATOM 826 O O . LEU A 1 112 ? 13.453 3.600 -5.418 1.00 97.88 112 LEU A O 1
ATOM 830 N N . HIS A 1 113 ? 12.789 3.847 -7.545 1.00 96.56 113 HIS A N 1
ATOM 831 C CA . HIS A 1 113 ? 12.128 5.133 -7.330 1.00 96.56 113 HIS A CA 1
ATOM 832 C C . HIS A 1 113 ? 10.975 5.031 -6.317 1.00 96.56 113 HIS A C 1
ATOM 834 O O . HIS A 1 113 ? 10.918 5.842 -5.393 1.00 96.56 113 HIS A O 1
ATOM 840 N N . LEU A 1 114 ? 10.105 4.021 -6.438 1.00 97.06 114 LEU A N 1
ATOM 841 C CA . LEU A 1 114 ? 9.007 3.783 -5.493 1.00 97.06 114 LEU A CA 1
ATOM 842 C C . LEU A 1 114 ? 9.530 3.548 -4.067 1.00 97.06 114 LEU A C 1
ATOM 844 O O . LEU A 1 114 ? 9.030 4.150 -3.117 1.00 97.06 114 LEU A O 1
ATOM 848 N N . VAL A 1 115 ? 10.557 2.703 -3.923 1.00 97.56 115 VAL A 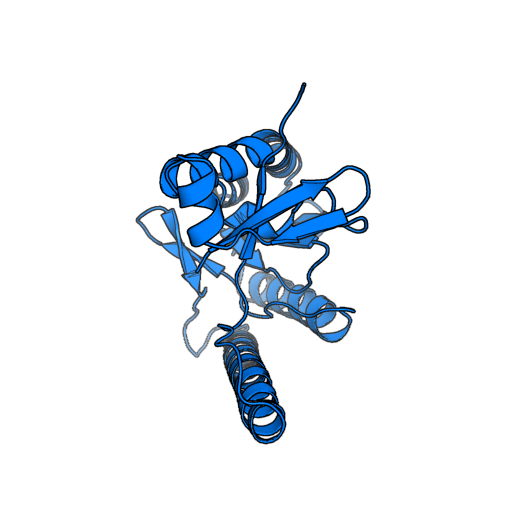N 1
ATOM 849 C CA . VAL A 1 115 ? 11.175 2.389 -2.625 1.00 97.56 115 VAL A CA 1
ATOM 850 C C . VAL A 1 115 ? 11.789 3.639 -1.994 1.00 97.56 115 VAL A C 1
ATOM 852 O O . VAL A 1 115 ? 11.558 3.897 -0.815 1.00 97.56 115 VAL A O 1
ATOM 855 N N . ASN A 1 116 ? 12.498 4.459 -2.769 1.00 96.69 116 ASN A N 1
ATOM 856 C CA . ASN A 1 116 ? 13.090 5.700 -2.269 1.00 96.69 116 ASN A CA 1
ATOM 857 C C . ASN A 1 116 ? 12.024 6.729 -1.866 1.00 96.69 116 ASN A C 1
ATOM 859 O O . ASN A 1 116 ? 12.146 7.359 -0.819 1.00 96.69 116 ASN A O 1
ATOM 863 N N . ALA A 1 117 ? 10.945 6.862 -2.643 1.00 95.31 117 ALA A N 1
ATOM 864 C CA . ALA A 1 117 ? 9.837 7.761 -2.317 1.00 95.31 117 ALA A CA 1
ATOM 865 C C . ALA A 1 117 ? 9.084 7.336 -1.043 1.00 95.31 117 ALA A C 1
ATOM 867 O O . ALA A 1 117 ? 8.582 8.182 -0.296 1.00 95.31 117 ALA A O 1
ATOM 868 N N . ALA A 1 118 ? 8.986 6.029 -0.790 1.00 95.38 118 ALA A N 1
ATOM 869 C CA . ALA A 1 118 ? 8.451 5.501 0.459 1.00 95.38 118 ALA A CA 1
ATOM 870 C C . ALA A 1 118 ? 9.422 5.710 1.627 1.00 95.38 118 ALA A C 1
ATOM 872 O O . ALA A 1 118 ? 8.989 6.055 2.725 1.00 95.38 118 ALA A O 1
ATOM 873 N N . ARG A 1 119 ? 10.729 5.548 1.387 1.00 95.12 119 ARG A N 1
ATOM 874 C CA . ARG A 1 119 ? 11.772 5.772 2.389 1.00 95.12 119 ARG A CA 1
ATOM 875 C C . ARG A 1 119 ? 11.798 7.216 2.876 1.00 95.12 119 ARG A C 1
ATOM 877 O O . ARG A 1 119 ? 11.802 7.442 4.078 1.00 95.12 119 ARG A O 1
ATOM 884 N N . GLU A 1 120 ? 11.746 8.173 1.958 1.00 94.81 120 GLU A N 1
ATOM 885 C CA . GLU A 1 120 ? 11.698 9.598 2.290 1.00 94.81 120 GLU A CA 1
ATOM 886 C C . GLU A 1 120 ? 10.484 9.936 3.164 1.00 94.81 120 GLU A C 1
ATOM 888 O O . GLU A 1 120 ? 10.607 10.675 4.137 1.00 94.81 120 GLU A O 1
ATOM 893 N N . ARG A 1 121 ? 9.311 9.365 2.861 1.00 93.62 121 ARG A N 1
ATOM 894 C CA . ARG A 1 121 ? 8.121 9.538 3.709 1.00 93.62 121 ARG A CA 1
ATOM 895 C C . ARG A 1 121 ? 8.307 8.927 5.084 1.00 93.62 121 ARG A C 1
ATOM 897 O O . ARG A 1 121 ? 7.957 9.558 6.068 1.00 93.62 121 ARG A O 1
ATOM 904 N N . PHE A 1 122 ? 8.860 7.720 5.145 1.00 93.44 122 PHE A N 1
ATOM 905 C CA . PHE A 1 122 ? 9.128 7.041 6.406 1.00 93.44 122 PHE A CA 1
ATOM 906 C C . PHE A 1 122 ? 10.047 7.885 7.301 1.00 93.44 122 PHE A C 1
ATOM 908 O O . PHE A 1 122 ? 9.703 8.134 8.450 1.00 93.44 122 PHE A O 1
ATOM 915 N N . ASP A 1 123 ? 11.165 8.376 6.758 1.00 92.69 123 ASP A N 1
ATOM 916 C CA . ASP A 1 123 ? 12.164 9.144 7.513 1.00 92.69 123 ASP A CA 1
ATOM 917 C C . ASP A 1 123 ? 11.641 10.513 7.990 1.00 92.69 123 ASP A C 1
ATOM 919 O O . ASP A 1 123 ? 12.114 11.039 8.996 1.00 92.69 123 ASP A O 1
ATOM 923 N N . ASN A 1 124 ? 10.662 11.089 7.285 1.00 91.12 124 ASN A N 1
ATOM 924 C CA . ASN A 1 124 ? 10.060 12.383 7.620 1.00 91.12 124 ASN A CA 1
ATOM 925 C C . ASN A 1 124 ? 8.719 12.266 8.367 1.00 91.12 124 ASN A C 1
ATOM 927 O O . ASN A 1 124 ? 8.091 13.286 8.668 1.00 91.12 124 ASN A O 1
ATOM 931 N N . ALA A 1 125 ? 8.251 11.050 8.655 1.00 87.88 125 ALA A N 1
ATOM 932 C CA . ALA A 1 125 ? 6.952 10.835 9.273 1.00 87.88 125 ALA A CA 1
ATOM 933 C C . ALA A 1 125 ? 6.952 11.283 10.740 1.00 87.88 125 ALA A C 1
ATOM 935 O O . ALA A 1 125 ? 7.818 10.905 11.526 1.00 87.88 125 ALA A O 1
ATOM 936 N N . VAL A 1 126 ? 5.897 11.991 11.160 1.00 85.69 126 VAL A N 1
ATOM 937 C CA . VAL A 1 126 ? 5.638 12.238 12.595 1.00 85.69 126 VAL A CA 1
ATOM 938 C C . VAL A 1 126 ? 5.486 10.912 13.343 1.00 85.69 126 VAL A C 1
ATOM 940 O O . VAL A 1 126 ? 5.911 10.772 14.491 1.00 85.69 126 VAL A O 1
ATOM 943 N N . ARG A 1 127 ? 4.868 9.927 12.684 1.00 84.31 127 ARG A N 1
ATOM 944 C CA . ARG A 1 127 ? 4.776 8.557 13.167 1.00 84.31 127 ARG A CA 1
ATOM 945 C C . ARG A 1 127 ? 4.956 7.580 12.014 1.00 84.31 127 ARG A C 1
ATOM 947 O O . ARG A 1 127 ? 4.042 7.308 11.236 1.00 84.31 127 ARG A O 1
ATOM 954 N N . GLU A 1 128 ? 6.153 7.031 11.967 1.00 89.19 128 GLU A N 1
ATOM 955 C CA . GLU A 1 128 ? 6.564 5.987 11.043 1.00 89.19 128 GLU A CA 1
ATOM 956 C C . GLU A 1 128 ? 5.813 4.662 11.287 1.00 89.19 128 GLU A C 1
ATOM 958 O O . GLU A 1 128 ? 5.492 4.299 12.426 1.00 89.19 128 GLU A O 1
ATOM 963 N N . VAL A 1 129 ? 5.502 3.944 10.202 1.00 87.00 129 VAL A N 1
ATOM 964 C CA . VAL A 1 129 ? 4.763 2.669 10.243 1.00 87.00 129 VAL A CA 1
ATOM 965 C C . VAL A 1 129 ? 5.609 1.540 9.665 1.00 87.00 129 VAL A C 1
ATOM 967 O O . VAL A 1 129 ? 6.041 0.655 10.405 1.00 87.00 129 VAL A O 1
ATOM 970 N N . SER A 1 130 ? 5.870 1.543 8.357 1.00 91.06 130 SER A N 1
ATOM 971 C CA . SER A 1 130 ? 6.694 0.517 7.723 1.00 91.06 130 SER A CA 1
ATOM 972 C C . SER A 1 130 ? 7.359 1.023 6.442 1.00 91.06 130 SER A C 1
ATOM 974 O O . SER A 1 130 ? 6.660 1.433 5.520 1.00 91.06 130 SER A O 1
ATOM 976 N N . PRO A 1 131 ? 8.691 0.915 6.309 1.00 91.19 131 PRO A N 1
ATOM 977 C CA . PRO A 1 131 ? 9.372 1.266 5.066 1.00 91.19 131 PRO A CA 1
ATOM 978 C C . PRO A 1 131 ? 9.312 0.125 4.031 1.00 91.19 131 PRO A C 1
ATOM 980 O O . PRO A 1 131 ? 9.838 0.261 2.929 1.00 91.19 131 PRO A O 1
ATOM 983 N N . VAL A 1 132 ? 8.740 -1.032 4.389 1.00 96.38 132 VAL A N 1
ATOM 984 C CA . VAL A 1 132 ? 8.778 -2.253 3.574 1.00 96.38 132 VAL A CA 1
ATOM 985 C C . VAL A 1 132 ? 7.725 -2.189 2.461 1.00 96.38 132 VAL A C 1
ATOM 987 O O . VAL A 1 132 ? 6.560 -1.912 2.755 1.00 96.38 132 VAL A O 1
ATOM 990 N N . PRO A 1 133 ? 8.093 -2.481 1.198 1.00 97.88 133 PRO A N 1
ATOM 991 C CA . PRO A 1 133 ? 7.118 -2.674 0.133 1.00 97.88 133 PRO A CA 1
ATOM 992 C C . PRO A 1 133 ? 6.364 -3.992 0.296 1.00 97.88 133 PRO A C 1
ATOM 994 O O . PRO A 1 133 ? 6.953 -5.038 0.586 1.00 97.88 133 PRO A O 1
ATOM 997 N N . TYR A 1 134 ? 5.075 -3.965 -0.012 1.00 97.88 134 TYR A N 1
ATOM 998 C CA . TYR A 1 134 ? 4.222 -5.143 -0.098 1.00 97.88 134 TYR A CA 1
ATOM 999 C C . TYR A 1 134 ? 3.599 -5.266 -1.486 1.00 97.88 134 TYR A C 1
ATOM 1001 O O . TYR A 1 134 ? 3.499 -4.304 -2.241 1.00 97.88 134 TYR A O 1
ATOM 1009 N N . THR A 1 135 ? 3.186 -6.474 -1.829 1.00 98.38 135 THR A N 1
ATOM 1010 C CA . THR A 1 135 ? 2.572 -6.846 -3.104 1.00 98.38 135 THR A CA 1
ATOM 1011 C C . THR A 1 135 ? 1.608 -8.005 -2.871 1.00 98.38 135 THR A C 1
ATOM 1013 O O . THR A 1 135 ? 1.399 -8.410 -1.730 1.00 98.38 135 THR A O 1
ATOM 1016 N N . LEU A 1 136 ? 1.020 -8.544 -3.933 1.00 97.00 136 LEU A N 1
ATOM 1017 C CA . LEU A 1 136 ? 0.139 -9.702 -3.859 1.00 97.00 136 LEU A CA 1
ATOM 1018 C C . LEU A 1 136 ? 0.889 -10.992 -4.212 1.00 97.00 136 LEU A C 1
ATOM 1020 O O . LEU A 1 136 ? 1.780 -10.984 -5.069 1.00 97.00 136 LEU A O 1
ATOM 1024 N N . ASP A 1 137 ? 0.531 -12.082 -3.538 1.00 94.75 137 ASP A N 1
ATOM 1025 C CA . ASP A 1 137 ? 0.818 -13.446 -3.987 1.00 94.75 137 ASP A CA 1
ATOM 1026 C C . ASP A 1 137 ? -0.255 -13.951 -4.973 1.00 94.75 137 ASP A C 1
ATOM 1028 O O . ASP A 1 137 ? -1.209 -13.239 -5.299 1.00 94.75 137 ASP A O 1
ATOM 1032 N N . ASP A 1 138 ? -0.113 -15.194 -5.438 1.00 92.50 138 ASP A N 1
ATOM 1033 C CA . ASP A 1 138 ? -1.039 -15.813 -6.398 1.00 92.50 138 ASP A CA 1
ATOM 1034 C C . ASP A 1 138 ? -2.465 -15.988 -5.842 1.00 92.50 138 ASP A C 1
ATOM 1036 O O . ASP A 1 138 ? -3.420 -16.120 -6.606 1.00 92.50 138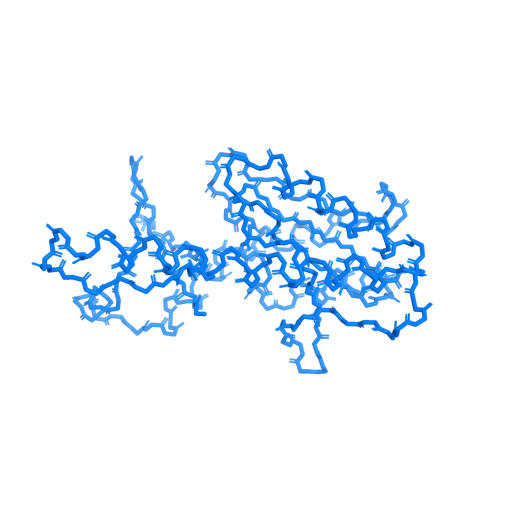 ASP A O 1
ATOM 1040 N N . ALA A 1 139 ? -2.629 -15.968 -4.515 1.00 91.81 139 ALA A N 1
ATOM 1041 C CA . ALA A 1 139 ? -3.923 -16.023 -3.842 1.00 91.81 139 ALA A CA 1
ATOM 1042 C C . ALA A 1 139 ? -4.512 -14.624 -3.576 1.00 91.81 139 ALA A C 1
ATOM 1044 O O . ALA A 1 139 ? -5.549 -14.513 -2.921 1.00 91.81 139 ALA A O 1
ATOM 1045 N N . GLY A 1 140 ? -3.863 -13.556 -4.053 1.00 89.44 140 GLY A N 1
ATOM 1046 C CA . GLY A 1 140 ? -4.287 -12.177 -3.821 1.00 89.44 140 GLY A CA 1
ATOM 1047 C C . GLY A 1 140 ? -4.037 -11.692 -2.393 1.00 89.44 140 GLY A C 1
ATOM 1048 O O . GLY A 1 140 ? -4.639 -10.704 -1.977 1.00 89.44 140 GLY A O 1
ATOM 1049 N N . ARG A 1 141 ? -3.171 -12.366 -1.628 1.00 91.56 141 ARG A N 1
ATOM 1050 C CA . ARG A 1 141 ? -2.836 -11.984 -0.253 1.00 91.56 141 ARG A CA 1
ATOM 1051 C C . ARG A 1 141 ? -1.650 -11.041 -0.236 1.00 91.56 141 ARG A C 1
ATOM 1053 O O . ARG A 1 141 ? -0.707 -11.189 -1.010 1.00 91.56 141 ARG A O 1
ATOM 1060 N N . LEU A 1 142 ? -1.681 -10.096 0.698 1.00 93.62 142 LEU A N 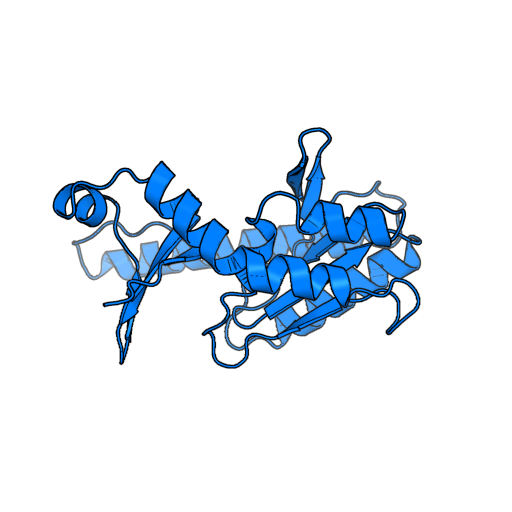1
ATOM 1061 C CA . LEU A 1 142 ? -0.595 -9.148 0.884 1.00 93.62 142 LEU A CA 1
ATOM 1062 C C . LEU A 1 142 ? 0.652 -9.855 1.439 1.00 93.62 142 LEU A C 1
ATOM 1064 O O . LEU A 1 142 ? 0.624 -10.440 2.523 1.00 93.62 142 LEU A O 1
ATOM 1068 N N . VAL A 1 143 ? 1.760 -9.769 0.709 1.00 95.56 143 VAL A N 1
ATOM 1069 C CA . VAL A 1 143 ? 3.059 -10.350 1.066 1.00 95.56 143 VAL A CA 1
ATOM 1070 C C . VAL A 1 143 ? 4.177 -9.324 0.869 1.00 95.56 143 VAL A C 1
ATOM 1072 O O . VAL A 1 143 ? 4.037 -8.425 0.038 1.00 95.56 143 VAL A O 1
ATOM 1075 N N . PRO A 1 144 ? 5.304 -9.421 1.598 1.00 96.19 144 PRO A N 1
ATOM 1076 C CA . PRO A 1 144 ? 6.458 -8.565 1.342 1.00 96.19 144 PRO A CA 1
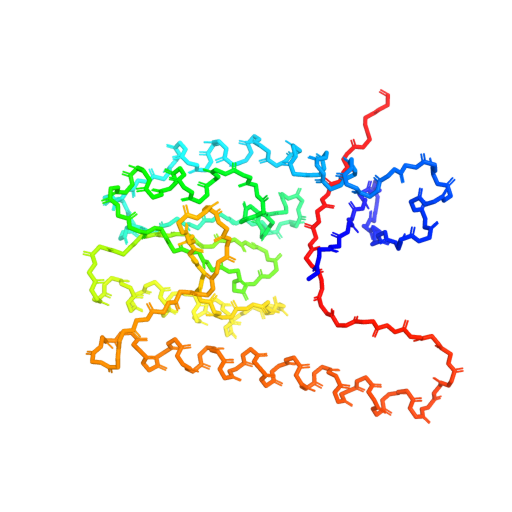ATOM 1077 C C . PRO A 1 144 ? 6.933 -8.691 -0.108 1.00 96.19 144 PRO A C 1
ATOM 1079 O O . PRO A 1 144 ? 7.109 -9.800 -0.624 1.00 96.19 144 PRO A O 1
ATOM 1082 N N . TYR A 1 145 ? 7.161 -7.558 -0.762 1.00 97.81 145 TYR A N 1
ATOM 1083 C CA . TYR A 1 145 ? 7.690 -7.520 -2.117 1.00 97.81 145 TYR A CA 1
ATOM 1084 C C . TYR A 1 145 ? 9.180 -7.872 -2.106 1.00 97.81 145 TYR A C 1
ATOM 1086 O O . TYR A 1 145 ? 9.969 -7.315 -1.343 1.00 97.81 145 TYR A O 1
ATOM 1094 N N . ARG A 1 146 ? 9.571 -8.821 -2.960 1.00 96.44 146 ARG A N 1
ATOM 1095 C CA . ARG A 1 146 ? 10.935 -9.352 -3.033 1.00 96.44 146 ARG A CA 1
ATOM 1096 C C . ARG A 1 146 ? 11.446 -9.319 -4.461 1.00 96.44 146 ARG A C 1
ATOM 1098 O O . ARG A 1 146 ? 10.703 -9.610 -5.393 1.00 96.44 146 ARG A O 1
ATOM 1105 N N . VAL A 1 147 ? 12.740 -9.048 -4.583 1.00 97.38 147 VAL A N 1
ATOM 1106 C CA . VAL A 1 147 ? 13.488 -9.005 -5.844 1.00 97.38 147 VAL A CA 1
ATOM 1107 C C . VAL A 1 147 ? 14.777 -9.828 -5.720 1.00 97.38 147 VAL A C 1
ATOM 1109 O O . VAL A 1 147 ? 15.265 -10.031 -4.599 1.00 97.38 147 VAL A O 1
ATOM 1112 N N . PRO A 1 148 ? 15.350 -10.325 -6.831 1.00 97.56 148 PRO A N 1
ATOM 1113 C CA . PRO A 1 148 ? 16.623 -11.040 -6.800 1.00 97.56 148 PRO A CA 1
ATOM 1114 C C . PRO A 1 148 ? 17.796 -10.114 -6.427 1.00 97.56 148 PRO A C 1
ATOM 1116 O O . PRO A 1 148 ? 17.705 -8.894 -6.519 1.00 97.56 148 PRO A O 1
ATOM 1119 N N . ARG A 1 149 ? 18.928 -10.693 -5.998 1.00 96.62 149 ARG A N 1
ATOM 1120 C CA . ARG A 1 149 ? 20.093 -9.937 -5.479 1.00 96.62 149 ARG A CA 1
ATOM 1121 C C . ARG A 1 149 ? 20.728 -8.965 -6.475 1.00 96.62 149 ARG A C 1
ATOM 1123 O O . ARG A 1 149 ? 21.392 -8.024 -6.056 1.00 96.62 149 ARG A O 1
ATOM 1130 N N . ASN A 1 150 ? 20.579 -9.230 -7.767 1.00 97.38 150 ASN A N 1
ATOM 1131 C CA . ASN A 1 150 ? 21.103 -8.402 -8.851 1.00 97.38 150 ASN A CA 1
ATOM 1132 C C . ASN A 1 150 ? 20.182 -7.228 -9.221 1.00 97.38 150 ASN A C 1
ATOM 1134 O O . ASN A 1 150 ? 20.608 -6.377 -9.991 1.00 97.38 150 ASN A O 1
ATOM 1138 N N . HIS A 1 151 ? 18.965 -7.171 -8.676 1.00 98.06 151 HIS A N 1
ATOM 1139 C CA . HIS A 1 151 ? 18.000 -6.114 -8.960 1.00 98.06 151 HIS A CA 1
ATOM 1140 C C . HIS A 1 151 ? 18.418 -4.785 -8.305 1.00 98.06 151 HIS A C 1
ATOM 1142 O O . HIS A 1 151 ? 18.820 -4.772 -7.136 1.00 98.06 151 HIS A O 1
ATOM 1148 N N . LEU A 1 152 ? 18.247 -3.651 -8.997 1.00 98.25 152 LEU A N 1
ATOM 1149 C CA . LEU A 1 152 ? 18.680 -2.325 -8.510 1.00 98.25 152 LEU A CA 1
ATOM 1150 C C . LEU A 1 152 ? 18.143 -1.965 -7.111 1.00 98.25 152 LEU A C 1
ATOM 1152 O O . LEU A 1 152 ? 18.889 -1.502 -6.252 1.00 98.25 152 LEU A O 1
ATOM 1156 N N . ALA A 1 153 ? 16.857 -2.222 -6.859 1.00 97.94 153 ALA A N 1
ATOM 1157 C CA . ALA A 1 153 ? 16.210 -1.958 -5.569 1.00 97.94 153 ALA A CA 1
ATOM 1158 C C . ALA A 1 153 ? 16.544 -2.956 -4.439 1.00 97.94 153 ALA A C 1
ATOM 1160 O O . ALA A 1 153 ? 16.077 -2.773 -3.315 1.00 97.94 153 ALA A O 1
ATOM 1161 N N . TRP A 1 154 ? 17.323 -4.017 -4.697 1.00 98.38 154 TRP A N 1
ATOM 1162 C CA . TRP A 1 154 ? 17.528 -5.093 -3.718 1.00 98.38 154 TRP A CA 1
ATOM 1163 C C . TRP A 1 154 ? 18.095 -4.583 -2.388 1.00 98.38 154 TRP A C 1
ATOM 1165 O O . TRP A 1 154 ? 17.590 -4.945 -1.326 1.00 98.38 154 TRP A O 1
ATOM 1175 N N . LYS A 1 155 ? 19.117 -3.718 -2.435 1.00 98.12 155 LYS A N 1
ATOM 1176 C CA . LYS A 1 155 ? 19.761 -3.185 -1.224 1.00 98.12 155 LYS A CA 1
ATOM 1177 C C . LYS A 1 155 ? 18.791 -2.367 -0.374 1.00 98.12 155 LYS A C 1
ATOM 1179 O O . LYS A 1 155 ? 18.738 -2.576 0.835 1.00 98.12 155 LYS A O 1
ATOM 1184 N N . GLU A 1 156 ? 17.992 -1.513 -1.006 1.00 97.88 156 GLU A N 1
ATOM 1185 C CA . GLU A 1 156 ? 17.048 -0.643 -0.300 1.00 97.88 156 GLU A CA 1
ATOM 1186 C C . GLU A 1 156 ? 15.895 -1.427 0.326 1.00 97.88 156 GLU A C 1
ATOM 1188 O O . GLU A 1 156 ? 15.532 -1.190 1.477 1.00 97.88 156 GLU A O 1
ATOM 1193 N N . ILE A 1 157 ? 15.385 -2.449 -0.367 1.00 97.94 157 ILE A N 1
ATOM 1194 C CA . ILE A 1 157 ? 14.356 -3.339 0.189 1.00 97.94 157 ILE A CA 1
ATOM 1195 C C . ILE A 1 157 ? 14.901 -4.086 1.414 1.00 97.94 157 ILE A C 1
ATOM 1197 O O . ILE A 1 157 ? 14.235 -4.165 2.446 1.00 97.94 157 ILE A O 1
ATOM 1201 N N . ARG A 1 158 ? 16.144 -4.581 1.354 1.00 97.31 158 ARG A N 1
ATOM 1202 C CA . ARG A 1 158 ? 16.788 -5.237 2.503 1.00 97.31 158 ARG A CA 1
ATOM 1203 C C . A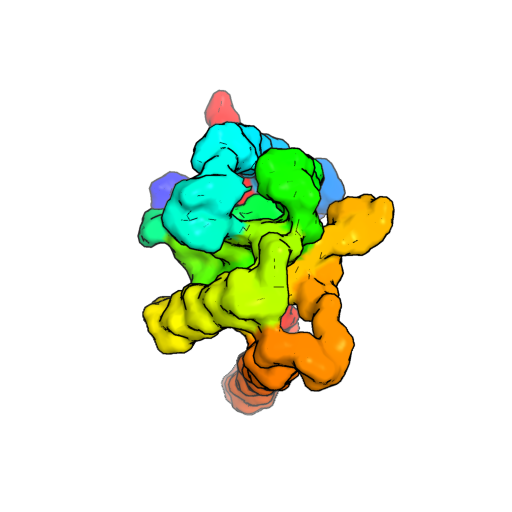RG A 1 158 ? 17.039 -4.279 3.665 1.00 97.31 158 ARG A C 1
ATOM 1205 O O . ARG A 1 158 ? 16.888 -4.687 4.817 1.00 97.31 158 ARG A O 1
ATOM 1212 N N . ALA A 1 159 ? 17.404 -3.031 3.384 1.00 95.88 159 ALA A N 1
ATOM 1213 C CA . ALA A 1 159 ? 17.562 -2.001 4.405 1.00 95.88 159 ALA A CA 1
ATOM 1214 C C . ALA A 1 159 ? 16.222 -1.671 5.082 1.00 95.88 159 ALA A C 1
ATOM 1216 O O . ALA A 1 159 ? 16.165 -1.576 6.308 1.00 95.88 159 ALA A O 1
ATOM 1217 N N . ALA A 1 160 ? 15.135 -1.575 4.312 1.00 94.38 160 ALA A N 1
ATOM 1218 C CA . ALA A 1 160 ? 13.786 -1.375 4.834 1.00 94.38 160 ALA A CA 1
ATOM 1219 C C . ALA A 1 160 ? 13.337 -2.531 5.747 1.00 94.38 160 ALA A C 1
ATOM 1221 O O . ALA A 1 160 ? 12.845 -2.293 6.850 1.00 94.38 160 ALA A O 1
ATOM 1222 N N . GLU A 1 161 ? 13.558 -3.784 5.340 1.00 93.81 161 GLU A N 1
ATOM 1223 C CA . GLU A 1 161 ? 13.252 -4.958 6.170 1.00 93.81 161 GLU A CA 1
ATOM 1224 C C . GLU A 1 161 ? 14.051 -4.959 7.485 1.00 93.81 161 GLU A C 1
ATOM 1226 O O . GLU A 1 161 ? 13.497 -5.227 8.557 1.00 93.81 161 GLU A O 1
ATOM 1231 N N . ALA A 1 162 ? 15.347 -4.635 7.419 1.00 92.31 162 ALA A N 1
ATOM 1232 C CA . ALA A 1 162 ? 16.203 -4.540 8.597 1.00 92.31 162 ALA A CA 1
ATOM 1233 C C . ALA A 1 162 ? 15.746 -3.419 9.542 1.00 92.31 162 ALA A C 1
ATOM 1235 O O . ALA A 1 162 ? 15.693 -3.629 10.754 1.00 92.31 162 ALA A O 1
ATOM 1236 N N . LEU A 1 163 ? 15.358 -2.262 8.999 1.00 90.38 163 LEU A N 1
ATOM 1237 C CA . LEU A 1 163 ? 14.866 -1.140 9.791 1.00 90.38 163 LEU A CA 1
ATOM 1238 C C . LEU A 1 163 ? 13.531 -1.454 10.466 1.00 90.38 163 LEU A C 1
ATOM 1240 O O . LEU A 1 163 ? 13.390 -1.217 11.662 1.00 90.38 163 LEU A O 1
ATOM 1244 N N . LEU A 1 164 ? 12.577 -2.044 9.739 1.00 87.50 164 LEU A N 1
ATOM 1245 C CA . LEU A 1 164 ? 11.311 -2.481 10.330 1.00 87.50 164 LEU A CA 1
ATOM 1246 C C . LEU A 1 164 ? 11.565 -3.440 11.495 1.00 87.50 164 LEU A C 1
ATOM 1248 O O . LEU A 1 164 ? 10.993 -3.287 12.571 1.00 87.50 164 LEU A O 1
ATOM 1252 N N . THR A 1 165 ? 12.467 -4.399 11.289 1.00 85.62 165 THR A N 1
ATOM 1253 C CA . THR A 1 165 ? 12.862 -5.367 12.313 1.00 85.62 165 THR A CA 1
ATOM 1254 C C . THR A 1 165 ? 13.455 -4.661 13.537 1.00 85.62 165 THR A C 1
ATOM 1256 O O . THR A 1 165 ? 13.022 -4.915 14.661 1.00 85.62 165 THR A O 1
ATOM 1259 N N . ALA A 1 166 ? 14.394 -3.732 13.336 1.00 82.69 166 ALA A N 1
ATOM 1260 C CA . ALA A 1 166 ? 15.010 -2.960 14.412 1.00 82.69 166 ALA A CA 1
ATOM 1261 C C . ALA A 1 166 ? 13.988 -2.110 15.183 1.00 82.69 166 ALA A C 1
ATOM 1263 O O . ALA A 1 166 ? 14.016 -2.101 16.413 1.00 82.69 166 ALA A O 1
ATOM 1264 N N . ASN A 1 167 ? 13.048 -1.465 14.490 1.00 78.00 167 ASN A N 1
ATOM 1265 C CA . ASN A 1 167 ? 11.997 -0.667 15.116 1.00 78.00 167 ASN A CA 1
ATOM 1266 C C . ASN A 1 167 ? 11.032 -1.527 15.934 1.00 78.00 167 ASN A C 1
ATOM 1268 O O . ASN A 1 167 ? 10.723 -1.182 17.075 1.00 78.00 167 ASN A O 1
ATOM 1272 N N . VAL A 1 168 ? 10.601 -2.677 15.407 1.00 73.44 168 VAL A N 1
ATOM 1273 C CA . VAL A 1 168 ? 9.744 -3.615 16.150 1.00 73.44 168 VAL A CA 1
ATOM 1274 C C . VAL A 1 168 ? 10.451 -4.101 17.421 1.00 73.44 168 VAL A C 1
ATOM 1276 O O . VAL A 1 168 ? 9.851 -4.071 18.498 1.00 73.44 168 VAL A O 1
ATOM 1279 N N . TYR A 1 169 ? 11.733 -4.472 17.337 1.00 58.56 169 TYR A N 1
ATOM 1280 C CA . TYR A 1 169 ? 12.510 -4.879 18.512 1.00 58.56 169 TYR A CA 1
ATOM 1281 C C . TYR A 1 169 ? 12.782 -3.728 19.488 1.00 58.56 169 TYR A C 1
ATOM 1283 O O . TYR A 1 169 ? 12.709 -3.928 20.700 1.00 58.56 169 TYR A O 1
ATOM 1291 N N . GLY A 1 170 ? 13.057 -2.518 19.000 1.00 62.62 170 GLY A N 1
ATOM 1292 C CA . GLY A 1 170 ? 13.269 -1.334 19.834 1.00 62.62 170 GLY A CA 1
ATOM 1293 C C . GLY A 1 170 ? 12.028 -0.979 20.655 1.00 62.62 170 GLY A C 1
ATOM 1294 O O . GLY A 1 170 ? 12.126 -0.756 21.863 1.00 62.62 170 GLY A O 1
ATOM 1295 N N . GLN A 1 171 ? 10.847 -1.026 20.031 1.00 60.12 171 GLN A N 1
ATOM 1296 C CA . GLN A 1 171 ? 9.559 -0.833 20.706 1.00 60.12 171 GLN A CA 1
ATOM 1297 C C . GLN A 1 171 ? 9.311 -1.915 21.772 1.00 60.12 171 GLN A C 1
ATOM 1299 O O . GLN A 1 171 ? 8.887 -1.607 22.888 1.00 60.12 171 GLN A O 1
ATOM 1304 N N . GLN A 1 172 ? 9.645 -3.177 21.476 1.00 58.22 172 GLN A N 1
ATOM 1305 C CA . GLN A 1 172 ? 9.553 -4.276 22.446 1.00 58.22 172 GLN A CA 1
ATOM 1306 C C . GLN A 1 172 ? 10.531 -4.109 23.622 1.00 58.22 172 GLN A C 1
ATOM 1308 O O . GLN A 1 172 ? 10.156 -4.333 24.772 1.00 58.22 172 GLN A O 1
ATOM 1313 N N . TYR A 1 173 ? 11.769 -3.678 23.373 1.00 43.84 173 TYR A N 1
ATOM 1314 C CA . TYR A 1 173 ? 12.766 -3.463 24.425 1.00 43.84 173 TYR A CA 1
ATOM 1315 C C . TYR A 1 173 ? 12.412 -2.275 25.332 1.00 43.84 173 TYR A C 1
ATOM 1317 O O . TYR A 1 173 ? 12.552 -2.367 26.555 1.00 43.84 173 TYR A O 1
ATOM 1325 N N . GLY A 1 174 ? 11.896 -1.183 24.758 1.00 52.34 174 GLY A N 1
ATOM 1326 C CA . GLY A 1 174 ? 11.359 -0.049 25.513 1.00 52.34 174 GLY A CA 1
ATOM 1327 C C . GLY A 1 174 ? 10.211 -0.466 26.436 1.00 52.34 174 GLY A C 1
ATOM 1328 O O . GLY A 1 174 ? 10.209 -0.108 27.616 1.00 52.34 174 GLY A O 1
ATOM 1329 N N . TYR A 1 175 ? 9.299 -1.308 25.940 1.00 54.81 175 TYR A N 1
ATOM 1330 C CA . TYR A 1 175 ? 8.220 -1.891 26.740 1.00 54.81 175 TYR A CA 1
ATOM 1331 C C . TYR A 1 175 ? 8.755 -2.754 27.895 1.00 54.81 175 TYR A C 1
ATOM 1333 O O . TYR A 1 175 ? 8.336 -2.567 29.034 1.00 54.81 175 TYR A O 1
ATOM 1341 N N . LEU A 1 176 ? 9.743 -3.621 27.641 1.00 50.88 176 LEU A N 1
ATOM 1342 C CA . LEU A 1 176 ? 10.330 -4.508 28.657 1.00 50.88 176 LEU A CA 1
ATOM 1343 C C . LEU A 1 176 ? 11.151 -3.774 29.734 1.00 50.88 176 LEU A C 1
ATOM 1345 O O . LEU A 1 176 ? 11.260 -4.253 30.867 1.00 50.88 176 LEU A O 1
ATOM 1349 N N . ARG A 1 177 ? 11.739 -2.612 29.419 1.00 51.25 177 ARG A N 1
ATOM 1350 C CA . ARG A 1 177 ? 12.374 -1.746 30.431 1.00 51.25 177 ARG A CA 1
ATOM 1351 C C . ARG A 1 177 ? 11.355 -0.913 31.206 1.00 51.25 177 ARG A C 1
ATOM 1353 O O . ARG A 1 177 ? 11.517 -0.772 32.416 1.00 51.25 177 ARG A O 1
ATOM 1360 N N . GLY A 1 178 ? 10.309 -0.410 30.550 1.00 46.66 178 GLY A N 1
ATOM 1361 C CA . GLY A 1 178 ? 9.222 0.327 31.204 1.00 46.66 178 GLY A CA 1
ATOM 1362 C C . GLY A 1 178 ? 8.394 -0.548 32.152 1.00 46.66 178 GLY A C 1
ATOM 1363 O O . GLY A 1 178 ? 8.039 -0.119 33.249 1.00 46.66 178 GLY A O 1
ATOM 1364 N N . SER A 1 179 ? 8.179 -1.819 31.800 1.00 45.50 179 SER A N 1
ATOM 1365 C CA . SER A 1 179 ? 7.438 -2.790 32.616 1.00 45.50 179 SER A CA 1
ATOM 1366 C C . SER A 1 179 ? 8.175 -3.239 33.884 1.00 45.50 179 SER A C 1
ATOM 1368 O O . SER A 1 179 ? 7.581 -3.890 34.739 1.00 45.50 179 SER A O 1
ATOM 1370 N N . ARG A 1 180 ? 9.455 -2.877 34.058 1.00 39.62 180 ARG A N 1
ATOM 1371 C CA . ARG A 1 180 ? 10.181 -3.086 35.324 1.00 39.62 180 ARG A CA 1
ATOM 1372 C C . ARG A 1 180 ? 9.811 -2.069 36.409 1.00 39.62 180 ARG A C 1
ATOM 1374 O O . ARG A 1 180 ? 10.201 -2.268 37.554 1.00 39.62 180 ARG A O 1
ATOM 1381 N N . SER A 1 181 ? 9.049 -1.024 36.069 1.00 41.84 181 SER A N 1
ATOM 1382 C CA . SER A 1 181 ? 8.575 -0.002 37.013 1.00 41.84 181 SER A CA 1
ATOM 1383 C C . SER A 1 181 ? 7.073 -0.082 37.312 1.00 41.84 181 SER A C 1
ATOM 1385 O O . SER A 1 181 ? 6.580 0.673 38.150 1.00 41.84 181 SER A O 1
ATOM 1387 N N . THR A 1 182 ? 6.309 -0.962 36.658 1.00 34.28 182 THR A N 1
ATOM 1388 C CA . THR A 1 182 ? 4.882 -1.141 36.969 1.00 34.28 182 THR A CA 1
ATOM 1389 C C . THR A 1 182 ? 4.414 -2.522 36.519 1.00 34.28 182 THR A C 1
ATOM 1391 O O . THR A 1 182 ? 4.209 -2.780 35.335 1.00 34.28 182 THR A O 1
ATOM 1394 N N . TYR A 1 183 ? 4.247 -3.431 37.479 1.00 34.12 183 TYR A N 1
ATOM 1395 C CA . TYR A 1 183 ? 3.469 -4.651 37.285 1.00 34.12 183 TYR A CA 1
ATOM 1396 C C . TYR A 1 183 ? 1.994 -4.244 37.167 1.00 34.12 183 TYR A C 1
ATOM 1398 O O . TYR A 1 183 ? 1.388 -3.927 38.179 1.00 34.12 183 TYR A O 1
ATOM 1406 N N . TYR A 1 184 ? 1.459 -4.179 35.945 1.00 31.73 184 TYR A N 1
ATOM 1407 C CA . TYR A 1 184 ? 0.093 -4.572 35.555 1.00 31.73 184 TYR A CA 1
ATOM 1408 C C . TYR A 1 184 ? -0.105 -4.289 34.052 1.00 31.73 184 TYR A C 1
ATOM 1410 O O . TYR A 1 184 ? 0.033 -3.155 33.606 1.00 31.73 184 TYR A O 1
ATOM 1418 N N . GLY A 1 185 ? -0.476 -5.318 33.280 1.00 31.45 185 GLY A N 1
ATOM 1419 C CA . GLY A 1 185 ? -1.088 -5.163 31.952 1.00 31.45 185 GLY A CA 1
ATOM 1420 C C . GLY A 1 185 ? -0.198 -5.488 30.747 1.00 31.45 185 GLY A C 1
ATOM 1421 O O . GLY A 1 185 ? 0.509 -4.634 30.214 1.00 31.45 185 GLY A O 1
ATOM 1422 N N . PHE A 1 186 ? -0.316 -6.727 30.263 1.00 32.03 186 PHE A N 1
ATOM 1423 C CA . PHE A 1 186 ? 0.110 -7.169 28.930 1.00 32.03 186 PHE A CA 1
ATOM 1424 C C . PHE A 1 186 ? -0.392 -6.203 27.830 1.00 32.03 186 PHE A C 1
ATOM 1426 O O . PHE A 1 186 ? -1.596 -5.979 27.709 1.00 32.03 186 PHE A O 1
ATOM 1433 N N . ARG A 1 187 ? 0.507 -5.669 26.990 1.00 34.94 187 ARG A N 1
ATOM 1434 C CA . ARG A 1 187 ? 0.181 -4.942 25.746 1.00 34.94 187 ARG A CA 1
ATOM 1435 C C . ARG A 1 187 ? 1.075 -5.434 24.599 1.00 34.94 187 ARG A C 1
ATOM 1437 O O . ARG A 1 187 ? 2.294 -5.341 24.674 1.00 34.94 187 ARG A O 1
ATOM 1444 N N . GLN A 1 188 ? 0.440 -5.979 23.560 1.00 32.19 188 GLN A N 1
ATOM 1445 C CA . GLN A 1 188 ? 1.045 -6.487 22.316 1.00 32.19 188 GLN A CA 1
ATOM 1446 C C . GLN A 1 188 ? 1.518 -5.337 21.389 1.00 32.19 188 GLN A C 1
ATOM 1448 O O . GLN A 1 188 ? 0.955 -4.240 21.464 1.00 32.19 188 GLN A O 1
ATOM 1453 N N . PRO A 1 189 ? 2.521 -5.560 20.509 1.00 30.59 189 PRO A N 1
ATOM 1454 C CA . PRO A 1 189 ? 3.057 -4.539 19.609 1.00 30.59 189 PRO A CA 1
ATOM 1455 C C . PRO A 1 189 ? 2.182 -4.324 18.356 1.00 30.59 189 PRO A C 1
ATOM 1457 O O . PRO A 1 189 ? 1.418 -5.195 17.957 1.00 30.59 189 PRO A O 1
ATOM 1460 N N . VAL A 1 190 ? 2.323 -3.118 17.791 1.00 30.50 190 VAL A N 1
ATOM 1461 C CA . VAL A 1 190 ? 1.693 -2.486 16.607 1.00 30.50 190 VAL A CA 1
ATOM 1462 C C . VAL A 1 190 ? 0.752 -3.362 15.767 1.00 30.50 190 VAL A C 1
ATOM 1464 O O . VAL A 1 190 ? 1.151 -4.344 15.147 1.00 30.50 190 VAL A O 1
ATOM 1467 N N . SER A 1 191 ? -0.505 -2.924 15.695 1.00 35.16 191 SER A N 1
ATOM 1468 C CA . SER A 1 191 ? -1.598 -3.605 15.009 1.00 35.16 191 SER A CA 1
ATOM 1469 C C . SER A 1 191 ? -2.470 -2.577 14.262 1.00 35.16 191 SER A C 1
ATOM 1471 O O . SER A 1 191 ? -2.737 -1.489 14.791 1.00 35.16 191 SER A O 1
ATOM 1473 N N . TRP A 1 192 ? -2.788 -2.907 13.005 1.00 38.62 192 TRP A N 1
ATOM 1474 C CA . TRP A 1 192 ? -3.378 -2.076 11.932 1.00 38.62 192 TRP A CA 1
ATOM 1475 C C . TRP A 1 192 ? -4.786 -1.588 12.259 1.00 38.62 192 TRP A C 1
ATOM 1477 O O . TRP A 1 192 ? -5.469 -2.312 12.942 1.00 38.62 192 TRP A O 1
ATOM 1487 N N . LEU A 1 193 ? -5.223 -0.404 11.821 1.00 36.53 193 LEU A N 1
ATOM 1488 C CA . LEU A 1 193 ? -6.483 0.226 12.259 1.00 36.53 193 LEU A CA 1
ATOM 1489 C C . LEU A 1 193 ? -7.594 0.058 11.209 1.00 36.53 193 LEU A C 1
ATOM 1491 O O . LEU A 1 193 ? -7.449 0.592 10.116 1.00 36.53 193 LEU A O 1
ATOM 1495 N N . SER A 1 194 ? -8.698 -0.604 11.555 1.00 31.78 194 SER A N 1
ATOM 1496 C CA . SER A 1 194 ? -9.897 -0.726 10.708 1.00 31.78 194 SER A CA 1
ATOM 1497 C C . SER A 1 194 ? -11.093 -0.077 11.420 1.00 31.78 194 SER A C 1
ATOM 1499 O O . SER A 1 194 ? -11.425 -0.469 12.541 1.00 31.78 194 SER A O 1
ATOM 1501 N N . GLY A 1 195 ? -11.673 0.957 10.797 1.00 34.50 195 GLY A N 1
ATOM 1502 C CA . GLY A 1 195 ? -12.728 1.823 11.339 1.00 34.50 195 GLY A CA 1
ATOM 1503 C C . GLY A 1 195 ? -14.140 1.324 11.026 1.00 34.50 195 GLY A C 1
ATOM 1504 O O . GLY A 1 195 ? -14.406 0.962 9.888 1.00 34.50 195 GLY A O 1
ATOM 1505 N N . LEU A 1 196 ? -15.034 1.326 12.017 1.00 33.81 196 LEU A N 1
ATOM 1506 C CA . LEU A 1 196 ? -16.448 0.950 11.878 1.00 33.81 196 LEU A CA 1
ATOM 1507 C C . LEU A 1 196 ? -17.335 2.151 12.232 1.00 33.81 196 LEU A C 1
ATOM 1509 O O . LEU A 1 196 ? -17.313 2.614 13.378 1.00 33.81 196 LEU A O 1
ATOM 1513 N N . ARG A 1 197 ? -18.113 2.671 11.273 1.00 38.41 197 ARG A N 1
ATOM 1514 C CA . ARG A 1 197 ? -19.086 3.750 11.530 1.00 38.41 197 ARG A CA 1
ATOM 1515 C C . ARG A 1 197 ? -20.419 3.174 11.988 1.00 38.41 197 ARG A C 1
ATOM 1517 O O . ARG A 1 197 ? -21.095 2.477 11.240 1.00 38.41 197 ARG A O 1
ATOM 1524 N N . THR A 1 198 ? -20.871 3.571 13.172 1.00 30.91 198 THR A N 1
ATOM 1525 C CA . THR A 1 198 ? -22.289 3.458 13.533 1.00 30.91 198 THR A CA 1
ATOM 1526 C C . THR A 1 198 ? -23.001 4.737 13.087 1.00 30.91 198 THR A C 1
ATOM 1528 O O . THR A 1 198 ? -22.648 5.841 13.502 1.00 30.91 198 THR A O 1
ATOM 1531 N N . ARG A 1 199 ? -23.965 4.616 12.166 1.00 27.34 199 ARG A N 1
ATOM 1532 C CA . ARG A 1 199 ? -24.940 5.685 11.897 1.00 27.34 199 ARG A CA 1
ATOM 1533 C C . ARG A 1 199 ? -26.172 5.481 12.797 1.00 27.34 199 ARG A C 1
ATOM 1535 O O . ARG A 1 199 ? -26.467 4.326 13.101 1.00 27.34 199 ARG A O 1
ATOM 1542 N N . PRO A 1 200 ? -26.828 6.574 13.234 1.00 36.91 200 PRO A N 1
ATOM 1543 C CA . PRO A 1 200 ? -27.998 6.538 14.114 1.00 36.91 200 PRO A CA 1
ATOM 1544 C C . PRO A 1 200 ? -29.224 5.885 13.470 1.00 36.91 200 PRO A C 1
ATOM 1546 O O . PRO A 1 200 ? -29.318 5.904 12.219 1.00 36.91 200 PRO A O 1
#

Nearest PDB structures (foldseek):
  8eel-assembly2_B  TM=1.978E-01  e=1.404E+00  Corynebacterium ammoniagenes
  8eem-assembly2_B  TM=1.911E-01  e=1.585E+00  Corynebacterium ammoniagenes
  8eeg-assembly1_A  TM=1.975E-01  e=7.172E+00  Corynebacterium ammoniagenes

Organism: NCBI:txid37332

Radius of gyration: 18.01 Å; Cα contacts (8 Å, |Δi|>4): 307; chains: 1; bounding box: 49×30×54 Å

Solvent-accessible surface area (backbone atoms only — not comparable to full-atom values): 11283 Å² total; per-residue (Å²): 113,83,31,42,30,38,74,49,101,88,49,77,42,77,58,52,77,70,54,35,60,74,70,72,46,60,66,67,60,52,53,52,47,15,36,56,70,42,45,65,61,39,54,50,52,43,70,67,56,46,59,86,42,78,84,27,51,41,75,45,77,14,88,85,57,82,70,47,39,56,40,46,84,72,29,87,63,35,57,57,44,45,14,64,72,55,74,31,59,30,36,38,31,37,14,25,77,40,17,27,39,38,36,44,56,82,41,55,69,49,41,31,50,54,52,49,59,33,39,56,43,23,77,68,33,96,47,60,67,30,51,44,49,26,24,66,48,99,86,68,43,84,39,77,58,82,72,58,87,86,41,77,33,32,65,58,52,53,50,20,49,51,48,45,50,50,51,56,51,49,56,51,50,53,48,62,60,56,49,74,78,49,94,77,80,94,79,83,80,89,56,47,61,36,50,46,87,84,77,136

pLDDT: mean 82.07, std 20.01, range [27.34, 98.38]

Mean predicted aligned error: 9.16 Å

Foldseek 3Di:
DAWEWEDDPPDIDIDDPVVCVVVVHDPVVRLVQLLVLLVVVLVVQLVPQDCPPPLQKDKFFQPVLPNLQLCSLVRQCSQVSSCVNNVAWKKKAPFESTIIMIGGPPDLVSVLVSLVVSVVCNVPYPGTDFSFIWTQDPVRHIDTDADDPPRPCHVSNVVRVVVNVVVQVVVVVVVVVVVVVDPDDDDDDDHRYGYHDDDD